Protein AF-A0A815W7G6-F1 (afdb_monomer)

Structure (mmCIF, N/CA/C/O backbone):
data_AF-A0A815W7G6-F1
#
_entry.id   AF-A0A815W7G6-F1
#
loop_
_atom_site.group_PDB
_atom_site.id
_atom_site.type_symbol
_atom_site.label_atom_id
_atom_site.label_alt_id
_atom_site.label_comp_id
_atom_site.label_asym_id
_atom_site.label_entity_id
_atom_site.label_seq_id
_atom_site.pdbx_PDB_ins_code
_atom_site.Cartn_x
_atom_site.Cartn_y
_atom_site.Cartn_z
_atom_site.occupancy
_atom_site.B_iso_or_equiv
_atom_site.auth_seq_id
_atom_site.auth_comp_id
_atom_site.auth_asym_id
_atom_site.auth_atom_id
_atom_site.pdbx_PDB_model_num
ATOM 1 N N . GLY A 1 1 ? 63.417 1.538 -25.449 1.00 38.78 1 GLY A N 1
ATOM 2 C CA . GLY A 1 1 ? 62.508 0.389 -25.569 1.00 38.78 1 GLY A CA 1
ATOM 3 C C . GLY A 1 1 ? 61.280 0.855 -26.304 1.00 38.78 1 GLY A C 1
ATOM 4 O O . GLY A 1 1 ? 60.661 1.798 -25.838 1.00 38.78 1 GLY A O 1
ATOM 5 N N . ASN A 1 2 ? 60.982 0.264 -27.459 1.00 56.47 2 ASN A N 1
ATOM 6 C CA . ASN A 1 2 ? 59.743 0.530 -28.185 1.00 56.47 2 ASN A CA 1
ATOM 7 C C . ASN A 1 2 ? 58.697 -0.464 -27.683 1.00 56.47 2 ASN A C 1
ATOM 9 O O . ASN A 1 2 ? 58.729 -1.629 -28.070 1.00 56.47 2 ASN A O 1
ATOM 13 N N . THR A 1 3 ? 57.812 -0.033 -26.790 1.00 58.25 3 THR A N 1
ATOM 14 C CA . THR A 1 3 ? 56.585 -0.781 -26.510 1.00 58.25 3 THR A CA 1
ATOM 15 C C . THR A 1 3 ? 55.658 -0.626 -27.718 1.00 58.25 3 THR A C 1
ATOM 17 O O . THR A 1 3 ? 55.365 0.509 -28.101 1.00 58.25 3 THR A O 1
ATOM 20 N N . PRO A 1 4 ? 55.216 -1.718 -28.365 1.00 67.62 4 PRO A N 1
ATOM 21 C CA . PRO A 1 4 ? 54.228 -1.617 -29.429 1.00 67.62 4 PRO A CA 1
ATOM 22 C C . PRO A 1 4 ? 52.928 -1.054 -28.843 1.00 67.62 4 PRO A C 1
ATOM 24 O O . PRO A 1 4 ? 52.346 -1.634 -27.930 1.00 67.62 4 PRO A O 1
ATOM 27 N N . SER A 1 5 ? 52.506 0.107 -29.345 1.00 71.75 5 SER A N 1
ATOM 28 C CA . SER A 1 5 ? 51.203 0.697 -29.044 1.00 71.75 5 SER A CA 1
ATOM 29 C C . SER A 1 5 ? 50.190 0.070 -29.999 1.00 71.75 5 SER A C 1
ATOM 31 O O . SER A 1 5 ? 50.353 0.134 -31.217 1.00 71.75 5 SER A O 1
ATOM 33 N N . PHE A 1 6 ? 49.170 -0.583 -29.444 1.00 74.69 6 PHE A N 1
ATOM 34 C CA . PHE A 1 6 ? 48.004 -1.020 -30.201 1.00 74.69 6 PHE A CA 1
ATOM 35 C C . PHE A 1 6 ? 46.900 0.014 -29.988 1.00 74.69 6 PHE A C 1
ATOM 37 O O . PHE A 1 6 ? 46.753 0.562 -28.898 1.00 74.69 6 PHE A O 1
ATOM 44 N N . LYS A 1 7 ? 46.154 0.320 -31.044 1.00 73.06 7 LYS A N 1
ATOM 45 C CA . LYS A 1 7 ? 45.007 1.220 -30.988 1.00 73.06 7 LYS A CA 1
ATOM 46 C C . LYS A 1 7 ? 43.834 0.507 -31.636 1.00 73.06 7 LYS A C 1
ATOM 48 O O . LYS A 1 7 ? 43.964 0.041 -32.766 1.00 73.06 7 LYS A O 1
ATOM 53 N N . CYS A 1 8 ? 42.720 0.409 -30.922 1.00 79.94 8 CYS A N 1
ATOM 54 C CA . CYS A 1 8 ? 41.490 -0.125 -31.488 1.00 79.94 8 CYS A CA 1
ATOM 55 C C . CYS A 1 8 ? 40.862 0.910 -32.437 1.00 79.94 8 CYS A C 1
ATOM 57 O O . CYS A 1 8 ? 40.786 2.096 -32.109 1.00 79.94 8 CYS A O 1
ATOM 59 N N . ASP A 1 9 ? 40.433 0.464 -33.618 1.00 82.69 9 ASP A N 1
ATOM 60 C CA . ASP A 1 9 ? 39.595 1.258 -34.518 1.00 82.69 9 ASP A CA 1
ATOM 61 C C . ASP A 1 9 ? 38.126 1.024 -34.152 1.00 82.69 9 ASP A C 1
ATOM 63 O O . ASP A 1 9 ? 37.624 -0.095 -34.257 1.00 82.69 9 ASP A O 1
ATOM 67 N N . CYS A 1 10 ? 37.458 2.069 -33.662 1.00 76.38 10 CYS A N 1
ATOM 68 C CA . CYS A 1 10 ? 36.086 1.976 -33.167 1.00 76.38 10 CYS A CA 1
ATOM 69 C C . CYS A 1 10 ? 35.027 2.147 -34.272 1.00 76.38 10 CYS A C 1
ATOM 71 O O . CYS A 1 10 ? 33.842 1.935 -34.001 1.00 76.38 10 CYS A O 1
ATOM 73 N N . GLY A 1 11 ? 35.421 2.501 -35.503 1.00 76.44 11 GLY A N 1
ATOM 74 C CA . GLY A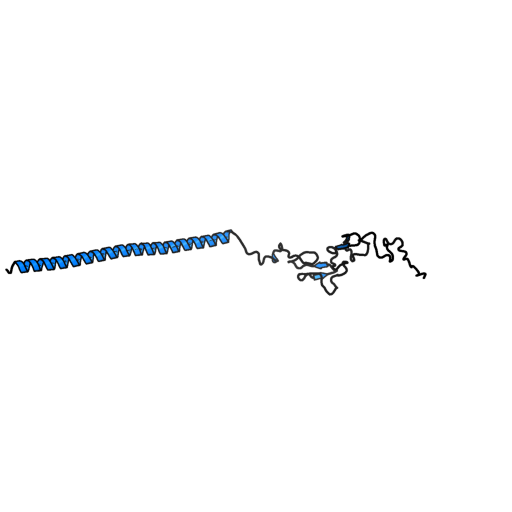 1 11 ? 34.506 2.708 -36.633 1.00 76.44 11 GLY A CA 1
ATOM 75 C C . GLY A 1 11 ? 33.340 3.672 -36.347 1.00 76.44 11 GLY A C 1
ATOM 76 O O . GLY A 1 11 ? 33.387 4.485 -35.424 1.00 76.44 11 GLY A O 1
ATOM 77 N N . ASP A 1 12 ? 32.249 3.542 -37.108 1.00 69.4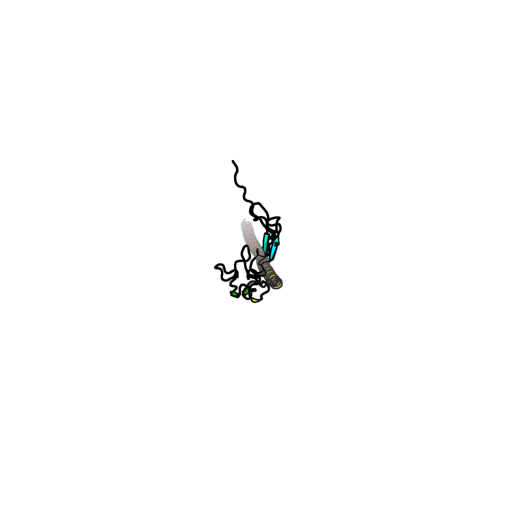4 12 ASP A N 1
ATOM 78 C CA . ASP A 1 12 ? 31.019 4.351 -36.966 1.00 69.44 12 ASP A CA 1
ATOM 79 C C . ASP A 1 12 ? 30.020 3.773 -35.943 1.00 69.44 12 ASP A C 1
ATOM 81 O O . ASP A 1 12 ? 28.828 4.073 -35.955 1.00 69.44 12 ASP A O 1
ATOM 85 N N . SER A 1 13 ? 30.498 2.925 -35.032 1.00 64.56 13 SER A N 1
ATOM 86 C CA . SER A 1 13 ? 29.663 2.176 -34.085 1.00 64.56 13 SER A CA 1
ATOM 87 C C . SER A 1 13 ? 29.059 3.036 -32.958 1.00 64.56 13 SER A C 1
ATOM 89 O O . SER A 1 13 ? 28.231 2.556 -32.186 1.00 64.56 13 SER A O 1
ATOM 91 N N . GLY A 1 14 ? 29.467 4.307 -32.838 1.00 63.12 14 GLY A N 1
ATOM 92 C CA . G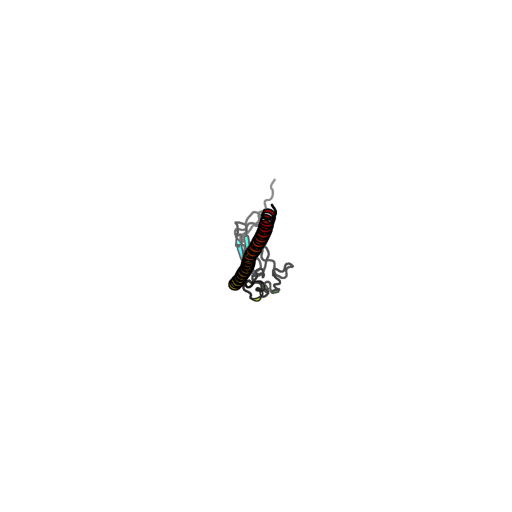LY A 1 14 ? 29.068 5.211 -31.749 1.00 63.12 14 GLY A CA 1
ATOM 93 C C . GLY A 1 14 ? 29.858 5.026 -30.445 1.00 63.12 14 GLY A C 1
ATOM 94 O O . GLY A 1 14 ? 29.595 5.734 -29.463 1.00 63.12 14 GLY A O 1
ATOM 95 N N . TRP A 1 15 ? 30.845 4.123 -30.451 1.00 71.94 15 TRP A N 1
ATOM 96 C CA . TRP A 1 15 ? 31.752 3.844 -29.340 1.00 71.94 15 TRP A CA 1
ATOM 97 C C . TRP A 1 15 ? 33.120 4.525 -29.530 1.00 71.94 15 TRP A C 1
ATOM 99 O O . TRP A 1 15 ? 33.550 4.794 -30.649 1.00 71.94 15 TRP A O 1
ATOM 109 N N . PHE A 1 16 ? 33.811 4.839 -28.436 1.00 70.56 16 PHE A N 1
ATOM 110 C CA . PHE A 1 16 ? 35.105 5.522 -28.403 1.00 70.56 16 PHE A CA 1
ATOM 111 C C . PHE A 1 16 ? 35.965 5.075 -27.199 1.00 70.56 16 PHE A C 1
ATOM 113 O O . PHE A 1 16 ? 35.540 4.266 -26.372 1.00 70.56 16 PHE A O 1
ATOM 120 N N . GLY A 1 17 ? 37.198 5.583 -27.106 1.00 67.38 17 GLY A N 1
ATOM 121 C CA . GLY A 1 17 ? 38.185 5.220 -26.074 1.00 67.38 17 GLY A CA 1
ATOM 122 C C . GLY A 1 17 ? 39.264 4.258 -26.586 1.00 67.38 17 GLY A C 1
ATOM 123 O O . GLY A 1 17 ? 39.147 3.730 -27.687 1.00 67.38 17 GLY A O 1
ATOM 124 N N . GLU A 1 18 ? 40.320 4.030 -25.796 1.00 78.00 18 GLU A N 1
ATOM 125 C CA . GLU A 1 18 ? 41.472 3.179 -26.173 1.00 78.00 18 GLU A CA 1
ATOM 126 C C . GLU A 1 18 ? 41.053 1.747 -26.553 1.00 78.00 18 GLU A C 1
ATOM 128 O O . GLU A 1 18 ? 41.641 1.141 -27.447 1.00 78.00 18 GLU A O 1
ATOM 133 N N . PHE A 1 19 ? 39.970 1.268 -25.934 1.00 81.19 19 PHE A N 1
ATOM 134 C CA . PHE A 1 19 ? 39.386 -0.059 -26.127 1.00 81.19 19 PHE A CA 1
ATOM 135 C C . PHE A 1 19 ? 37.962 -0.031 -26.709 1.00 81.19 19 PHE A C 1
ATOM 137 O O . PHE A 1 19 ? 37.248 -1.023 -26.605 1.00 81.19 19 PHE A O 1
ATOM 144 N N . CYS A 1 20 ? 37.508 1.100 -27.265 1.00 75.88 20 CYS A N 1
ATOM 145 C CA . CYS A 1 20 ? 36.161 1.250 -27.845 1.00 75.88 20 CYS A CA 1
ATOM 146 C C . CYS A 1 20 ? 34.996 0.859 -26.906 1.00 75.88 20 CYS A C 1
ATOM 148 O O . CYS A 1 20 ? 33.952 0.400 -27.356 1.00 75.88 20 CYS A O 1
ATOM 150 N N . HIS A 1 21 ? 35.170 1.029 -25.594 1.00 72.62 21 HIS A N 1
ATOM 151 C CA . HIS A 1 21 ? 34.175 0.700 -24.562 1.00 72.62 21 HIS A CA 1
ATOM 152 C C . HIS A 1 21 ? 33.353 1.902 -24.058 1.00 72.62 21 HIS A C 1
ATOM 154 O O . HIS A 1 21 ? 32.365 1.722 -23.348 1.00 72.62 21 HIS A O 1
ATOM 160 N N . MET A 1 22 ? 33.746 3.132 -24.405 1.00 62.44 22 MET A N 1
ATOM 161 C CA . MET A 1 22 ? 33.007 4.345 -24.051 1.00 62.44 22 MET A CA 1
ATOM 162 C C . MET A 1 22 ? 31.963 4.595 -25.131 1.00 62.44 22 MET A C 1
ATOM 164 O O . MET A 1 22 ? 32.221 4.339 -26.297 1.00 62.44 22 MET A O 1
ATOM 168 N N . THR A 1 23 ? 30.791 5.107 -24.788 1.00 62.75 23 THR A N 1
ATOM 169 C CA . THR A 1 23 ? 29.743 5.413 -25.770 1.00 62.75 23 THR A CA 1
ATOM 170 C C . THR A 1 23 ? 29.337 6.872 -25.628 1.00 62.75 23 THR A C 1
ATOM 172 O O . THR A 1 23 ? 29.226 7.385 -24.518 1.00 62.75 23 THR A O 1
ATOM 175 N N . LYS A 1 24 ? 29.125 7.572 -26.753 1.00 58.41 24 LYS A N 1
ATOM 176 C CA . LYS A 1 24 ? 28.674 8.979 -26.736 1.00 58.41 24 LYS A CA 1
ATOM 177 C C . LYS A 1 24 ? 27.221 9.101 -26.256 1.00 58.41 24 LYS A C 1
ATOM 179 O O . LYS A 1 24 ? 26.785 10.188 -25.876 1.00 58.41 24 LYS A O 1
ATOM 184 N N . TYR A 1 25 ? 26.487 7.986 -26.266 1.00 65.75 25 TYR A N 1
ATOM 185 C CA . TYR A 1 25 ? 25.076 7.899 -25.931 1.00 65.75 25 TYR A CA 1
ATOM 186 C C . TYR A 1 25 ? 24.849 6.787 -24.896 1.00 65.75 25 TYR A C 1
ATOM 188 O O . TYR A 1 25 ? 24.960 5.604 -25.219 1.00 65.75 25 TYR A O 1
ATOM 196 N N . PRO A 1 26 ? 24.473 7.117 -23.651 1.00 71.25 26 PRO A N 1
ATOM 197 C CA . PRO A 1 26 ? 24.252 6.118 -22.601 1.00 71.25 26 PRO A CA 1
ATOM 198 C C . PRO A 1 26 ? 23.157 5.082 -22.938 1.00 71.25 26 PRO A C 1
ATOM 200 O O . PRO A 1 26 ? 23.117 4.029 -22.302 1.00 71.25 26 PRO A O 1
ATOM 203 N N . CYS A 1 27 ? 22.338 5.323 -23.970 1.00 78.00 27 CYS A N 1
ATOM 204 C CA . CYS A 1 27 ? 21.322 4.407 -24.494 1.00 78.00 27 CYS A CA 1
ATOM 205 C C . CYS A 1 27 ? 21.563 3.985 -25.958 1.00 78.00 27 CYS A C 1
ATOM 207 O O . CYS A 1 27 ? 20.927 4.534 -26.857 1.00 78.00 27 CYS A O 1
ATOM 209 N N . PRO A 1 28 ? 22.461 3.020 -26.221 1.00 72.56 28 PRO A N 1
ATOM 210 C CA . PRO A 1 28 ? 22.525 2.317 -27.504 1.00 72.56 28 PRO A CA 1
ATOM 211 C C . PRO A 1 28 ? 21.281 1.436 -27.725 1.00 72.56 28 PRO A C 1
ATOM 213 O O . PRO A 1 28 ? 20.642 1.032 -26.752 1.00 72.56 28 PRO A O 1
ATOM 216 N N . ALA A 1 29 ? 20.973 1.110 -28.987 1.00 65.25 29 ALA A N 1
ATOM 217 C CA . ALA A 1 29 ? 19.747 0.408 -29.394 1.00 65.25 29 ALA A CA 1
ATOM 218 C C . ALA A 1 29 ? 19.512 -0.951 -28.695 1.00 65.25 29 ALA A C 1
ATOM 220 O O . ALA A 1 29 ? 18.366 -1.283 -28.422 1.00 65.25 29 ALA A O 1
ATOM 221 N N . ASP A 1 30 ? 20.572 -1.674 -28.315 1.00 69.81 30 ASP A N 1
ATOM 222 C CA . ASP A 1 30 ? 20.471 -3.070 -27.847 1.00 69.81 30 ASP A CA 1
ATOM 223 C C . ASP A 1 30 ? 20.738 -3.261 -26.341 1.00 69.81 30 ASP A C 1
ATOM 225 O O . ASP A 1 30 ? 20.991 -4.374 -25.881 1.00 69.81 30 ASP A O 1
ATOM 229 N N . ARG A 1 31 ? 20.745 -2.184 -25.540 1.00 82.56 31 ARG A N 1
ATOM 230 C CA . ARG A 1 31 ? 21.077 -2.289 -24.102 1.00 82.56 31 ARG A CA 1
ATOM 231 C C . ARG A 1 31 ? 19.922 -2.688 -23.193 1.00 82.56 31 ARG A C 1
ATOM 233 O O . ARG A 1 31 ? 20.186 -3.225 -22.123 1.00 82.56 31 ARG A O 1
ATOM 240 N N . CYS A 1 32 ? 18.684 -2.429 -23.592 1.00 89.50 32 CYS A N 1
ATOM 241 C CA . CYS A 1 32 ? 17.501 -2.906 -22.883 1.00 89.50 32 CYS A CA 1
ATOM 242 C C . CYS A 1 32 ? 16.817 -3.954 -23.758 1.00 89.50 32 CYS A C 1
ATOM 244 O O . CYS A 1 32 ? 16.417 -3.655 -24.879 1.00 89.50 32 CYS A O 1
ATOM 246 N N . MET A 1 33 ? 16.731 -5.184 -23.262 1.00 88.50 33 MET A N 1
ATOM 247 C CA . MET A 1 33 ? 16.125 -6.313 -23.962 1.00 88.50 33 MET A CA 1
ATOM 248 C C . MET A 1 33 ? 14.597 -6.223 -23.934 1.00 88.50 33 MET A C 1
ATOM 250 O O . MET A 1 33 ? 14.023 -5.446 -23.169 1.00 88.50 33 MET A O 1
ATOM 254 N N . ASN A 1 34 ? 13.942 -7.046 -24.758 1.00 87.44 34 ASN A N 1
ATOM 255 C CA . ASN A 1 34 ? 12.490 -7.246 -24.750 1.00 87.44 34 ASN A CA 1
ATOM 256 C C . ASN A 1 34 ? 11.686 -5.936 -24.812 1.00 87.44 34 ASN A C 1
ATOM 258 O O . ASN A 1 34 ? 10.754 -5.745 -24.040 1.00 87.44 34 ASN A O 1
ATOM 262 N N . ASP A 1 35 ? 12.089 -5.015 -25.691 1.00 87.81 35 ASP A N 1
ATOM 263 C CA . ASP A 1 35 ? 11.470 -3.692 -25.867 1.00 87.81 35 ASP A CA 1
ATOM 264 C C . ASP A 1 35 ? 11.520 -2.780 -24.623 1.00 87.81 35 ASP A C 1
ATOM 266 O O . ASP A 1 35 ? 10.743 -1.829 -24.484 1.00 87.81 35 ASP A O 1
ATOM 270 N N . GLY A 1 36 ? 12.464 -3.034 -23.711 1.00 88.94 36 GLY A N 1
ATOM 271 C CA . GLY A 1 36 ? 12.716 -2.185 -22.553 1.00 88.94 36 GLY A CA 1
ATOM 272 C C . GLY A 1 36 ? 13.097 -0.763 -22.963 1.00 88.94 36 GLY A C 1
ATOM 273 O O . GLY A 1 36 ? 13.936 -0.540 -23.836 1.00 88.94 36 GLY A O 1
ATOM 274 N N . GLN A 1 37 ? 12.518 0.240 -22.303 1.00 89.19 37 GLN A N 1
ATOM 275 C CA . GLN A 1 37 ? 12.824 1.631 -22.624 1.00 89.19 37 GLN A CA 1
ATOM 276 C C . GLN A 1 37 ? 14.114 2.066 -21.924 1.00 89.19 37 GLN A C 1
ATOM 278 O O . GLN A 1 37 ? 14.153 2.210 -20.701 1.00 89.19 37 GLN A O 1
ATOM 283 N N . CYS A 1 38 ? 15.162 2.344 -22.698 1.00 88.88 38 CYS A N 1
ATOM 284 C CA . CYS A 1 38 ? 16.400 2.882 -22.147 1.00 88.88 38 CYS A CA 1
ATOM 285 C C . CYS A 1 38 ? 16.255 4.353 -21.742 1.00 88.88 38 CYS A C 1
ATOM 287 O O . CYS A 1 38 ? 15.785 5.189 -22.518 1.00 88.88 38 CYS A O 1
ATOM 289 N N . LYS A 1 39 ? 16.721 4.689 -20.535 1.00 87.81 39 LYS A N 1
ATOM 290 C CA . LYS A 1 39 ? 16.788 6.057 -20.021 1.00 87.81 39 LYS A CA 1
ATOM 291 C C . LYS A 1 39 ? 18.207 6.409 -19.579 1.00 87.81 39 LYS A C 1
ATOM 293 O O . LYS A 1 39 ? 18.790 5.760 -18.713 1.00 87.81 39 LYS A O 1
ATOM 298 N N . ALA A 1 40 ? 18.741 7.490 -20.138 1.00 83.88 40 ALA A N 1
ATOM 299 C CA . ALA A 1 40 ? 20.009 8.075 -19.721 1.00 83.88 40 ALA A CA 1
ATOM 300 C C . ALA A 1 40 ? 19.886 8.689 -18.315 1.00 83.88 40 ALA A C 1
ATOM 302 O O . ALA A 1 40 ? 19.011 9.526 -18.089 1.00 83.88 40 ALA A O 1
ATOM 303 N N . VAL A 1 41 ? 20.762 8.307 -17.383 1.00 83.81 41 VAL A N 1
ATOM 304 C CA . VAL A 1 41 ? 20.823 8.890 -16.021 1.00 83.81 41 VAL A CA 1
ATOM 305 C C . VAL A 1 41 ? 22.155 9.585 -15.729 1.00 83.81 41 VAL A C 1
ATOM 307 O O . VAL A 1 41 ? 22.314 10.213 -14.687 1.00 83.81 41 VAL A O 1
ATOM 310 N N . GLY A 1 42 ? 23.109 9.518 -16.655 1.00 74.00 42 GLY A N 1
ATOM 311 C CA . GLY A 1 42 ? 24.388 10.212 -16.574 1.00 74.00 42 GLY A CA 1
ATOM 312 C C . GLY A 1 42 ? 25.111 10.208 -17.916 1.00 74.00 42 GLY A C 1
ATOM 313 O O . GLY A 1 42 ? 24.567 9.750 -18.917 1.00 74.00 42 GLY A O 1
ATOM 314 N N . ARG A 1 43 ? 26.349 10.716 -17.929 1.00 68.44 43 ARG A N 1
ATOM 315 C CA . ARG A 1 43 ? 27.164 10.807 -19.152 1.00 68.44 43 ARG A CA 1
ATOM 316 C C . ARG A 1 43 ? 27.513 9.422 -19.716 1.00 68.44 43 ARG A C 1
ATOM 318 O O . ARG A 1 43 ? 27.384 9.224 -20.915 1.00 68.44 43 ARG A O 1
ATOM 325 N N . ASP A 1 44 ? 27.809 8.473 -18.827 1.00 71.12 44 ASP A N 1
ATOM 326 C CA . ASP A 1 44 ? 28.141 7.081 -19.167 1.00 71.12 44 ASP A CA 1
ATOM 327 C C . ASP A 1 44 ? 27.171 6.062 -18.533 1.00 71.12 44 ASP A C 1
ATOM 329 O O . ASP A 1 44 ? 27.391 4.855 -18.611 1.00 71.12 44 ASP A O 1
ATOM 333 N N . ASN A 1 45 ? 26.093 6.532 -17.890 1.00 77.19 45 ASN A N 1
ATOM 334 C CA . ASN A 1 45 ? 25.202 5.692 -17.086 1.00 77.19 45 ASN A CA 1
ATOM 335 C C . ASN A 1 45 ? 23.751 5.715 -17.587 1.00 77.19 45 ASN A C 1
ATOM 337 O O . ASN A 1 45 ? 23.243 6.749 -18.035 1.00 77.19 45 ASN A O 1
ATOM 341 N N . PHE A 1 46 ? 23.067 4.579 -17.467 1.00 84.94 46 PHE A N 1
ATOM 342 C CA . PHE A 1 46 ? 21.707 4.378 -17.966 1.00 84.94 46 PHE A CA 1
ATOM 343 C C . PHE A 1 46 ? 20.907 3.435 -17.066 1.00 84.94 46 PHE A C 1
ATOM 345 O O . PHE A 1 46 ? 21.458 2.762 -16.200 1.00 84.94 46 PHE A O 1
ATOM 352 N N . THR A 1 47 ? 19.599 3.395 -17.284 1.00 89.69 47 THR A N 1
ATOM 353 C CA . THR A 1 47 ? 18.686 2.438 -16.659 1.00 89.69 47 THR A CA 1
ATOM 354 C C . THR A 1 47 ? 17.660 1.963 -17.684 1.00 89.69 47 THR A C 1
ATOM 356 O O . THR A 1 47 ? 17.294 2.724 -18.585 1.00 89.69 47 THR A O 1
ATOM 359 N N . CYS A 1 48 ? 17.206 0.719 -17.557 1.00 91.25 48 CYS A N 1
ATOM 360 C CA . CYS A 1 48 ? 16.135 0.168 -18.375 1.00 91.25 48 CYS A CA 1
ATOM 361 C C . CYS A 1 48 ? 14.810 0.229 -17.623 1.00 91.25 48 CYS A C 1
ATOM 363 O O . CYS A 1 48 ? 14.697 -0.227 -16.488 1.00 91.25 48 CYS A O 1
ATOM 365 N N . ASN A 1 49 ? 13.795 0.795 -18.268 1.00 89.75 49 ASN A N 1
ATOM 366 C CA . ASN A 1 49 ? 12.426 0.737 -17.794 1.00 89.75 49 ASN A CA 1
ATOM 367 C C . ASN A 1 49 ? 11.712 -0.451 -18.451 1.00 89.75 49 ASN A C 1
ATOM 369 O O . ASN A 1 49 ? 11.369 -0.396 -19.634 1.00 89.75 49 ASN A O 1
ATOM 373 N N . CYS A 1 50 ? 11.484 -1.495 -17.658 1.00 87.81 50 CYS A N 1
ATOM 374 C CA . CYS A 1 50 ? 10.867 -2.751 -18.087 1.00 87.81 50 CYS A CA 1
ATOM 375 C C . CYS A 1 50 ? 9.366 -2.837 -17.765 1.00 87.81 50 CYS A C 1
ATOM 377 O O . CYS A 1 50 ? 8.724 -3.834 -18.066 1.00 87.81 50 CYS A O 1
ATOM 379 N N . ILE A 1 51 ? 8.782 -1.789 -17.169 1.00 81.19 51 ILE A N 1
ATOM 380 C CA . ILE A 1 51 ? 7.411 -1.808 -16.625 1.00 81.19 51 ILE A CA 1
ATOM 381 C C . ILE A 1 51 ? 6.384 -2.274 -17.671 1.00 81.19 51 ILE A C 1
ATOM 383 O O . ILE A 1 51 ? 5.485 -3.042 -17.365 1.00 81.19 51 ILE A O 1
ATOM 387 N N . LYS A 1 52 ? 6.549 -1.869 -18.935 1.00 81.12 52 LYS A N 1
ATOM 388 C CA . LYS A 1 52 ? 5.602 -2.196 -20.016 1.00 81.12 52 LYS A CA 1
ATOM 389 C C . LYS A 1 52 ? 5.900 -3.490 -20.766 1.00 81.12 52 LYS A C 1
ATOM 391 O O . LYS A 1 52 ? 5.146 -3.836 -21.669 1.00 81.12 52 LYS A O 1
ATOM 396 N N . THR A 1 53 ? 7.013 -4.148 -20.463 1.00 81.62 53 THR A N 1
ATOM 397 C CA . THR A 1 53 ? 7.462 -5.316 -21.225 1.00 81.62 53 THR A CA 1
ATOM 398 C C . THR A 1 53 ? 7.023 -6.619 -20.570 1.00 81.62 53 THR A C 1
ATOM 400 O O . THR A 1 53 ? 6.989 -7.644 -21.241 1.00 81.62 53 THR A O 1
ATOM 403 N N . GLY A 1 54 ? 6.678 -6.583 -19.276 1.00 78.50 54 GLY A N 1
ATOM 404 C CA . GLY A 1 54 ? 6.421 -7.783 -18.478 1.00 78.50 54 GLY A CA 1
ATOM 405 C C . GLY A 1 54 ? 7.697 -8.550 -18.099 1.00 78.50 54 GLY A C 1
ATOM 406 O O . GLY A 1 54 ? 7.634 -9.637 -17.530 1.00 78.50 54 GLY A O 1
ATOM 407 N N . TYR A 1 55 ? 8.870 -7.965 -18.368 1.00 83.56 55 TYR A N 1
ATOM 408 C CA . TYR A 1 55 ? 10.171 -8.483 -17.949 1.00 83.56 55 TYR A CA 1
ATOM 409 C C . TYR A 1 55 ? 10.733 -7.665 -16.781 1.00 83.56 55 TYR A C 1
ATOM 411 O O . TYR A 1 55 ? 10.403 -6.497 -16.587 1.00 83.56 55 TYR A O 1
ATOM 419 N N . GLN A 1 56 ? 11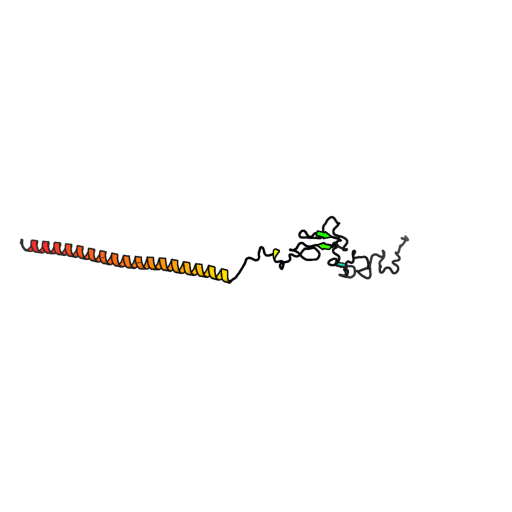.639 -8.268 -16.021 1.00 82.50 56 GLN A N 1
ATOM 420 C CA . GLN A 1 56 ? 12.398 -7.645 -14.940 1.00 82.50 56 GLN A CA 1
ATOM 421 C C . GLN A 1 56 ? 13.910 -7.818 -15.166 1.00 82.50 56 GLN A C 1
ATOM 423 O O . GLN A 1 56 ? 14.348 -8.357 -16.184 1.00 82.50 56 GLN A O 1
ATOM 428 N N . GLY A 1 57 ? 14.724 -7.349 -14.223 1.00 83.56 57 GLY A N 1
ATOM 429 C CA . GLY A 1 57 ? 16.183 -7.372 -14.337 1.00 83.56 57 GLY A CA 1
ATOM 430 C C . GLY A 1 57 ? 16.768 -6.051 -14.834 1.00 83.56 57 GLY A C 1
ATOM 431 O O . GLY A 1 57 ? 16.051 -5.122 -15.206 1.00 83.56 57 GLY A O 1
ATOM 432 N N . VAL A 1 58 ? 18.095 -5.947 -14.786 1.00 88.19 58 VAL A N 1
ATOM 433 C CA . VAL A 1 58 ? 18.817 -4.691 -15.066 1.00 88.19 58 VAL A CA 1
ATOM 434 C C . VAL A 1 58 ? 18.664 -4.275 -16.530 1.00 88.19 58 VAL A C 1
ATOM 436 O O . VAL A 1 58 ? 18.635 -3.082 -16.834 1.00 88.19 58 VAL A O 1
ATOM 439 N N . PHE A 1 59 ? 18.525 -5.255 -17.419 1.00 88.81 59 PHE A N 1
ATOM 440 C CA . PHE A 1 59 ? 18.384 -5.078 -18.857 1.00 88.81 59 PHE A CA 1
ATOM 441 C C . PHE A 1 59 ? 17.044 -5.610 -19.373 1.00 88.81 59 PHE A C 1
ATOM 443 O O . PHE A 1 59 ? 16.915 -5.818 -20.573 1.00 88.81 59 PHE A O 1
ATOM 450 N N . CYS A 1 60 ? 16.045 -5.815 -18.507 1.00 89.25 60 CYS A N 1
ATOM 451 C CA . CYS A 1 60 ? 14.767 -6.446 -18.860 1.00 89.25 60 CYS A CA 1
ATOM 452 C C . CYS A 1 60 ? 14.929 -7.872 -19.421 1.00 89.25 60 CYS A C 1
ATOM 454 O O . CYS A 1 60 ? 14.164 -8.306 -20.279 1.00 89.25 60 CYS A O 1
ATOM 456 N N . GLU A 1 61 ? 15.955 -8.595 -18.973 1.00 85.69 61 GLU A N 1
ATOM 457 C CA . GLU A 1 61 ? 16.317 -9.927 -19.459 1.00 85.69 61 GLU A CA 1
ATOM 458 C C . GLU A 1 61 ? 15.517 -11.060 -18.798 1.00 85.69 61 GLU A C 1
ATOM 460 O O . GLU A 1 61 ? 15.557 -12.206 -19.248 1.00 85.69 61 GLU A O 1
ATOM 465 N N . GLN A 1 62 ? 14.804 -10.759 -17.711 1.00 83.69 62 GLN A N 1
ATOM 466 C CA . GLN A 1 62 ? 14.166 -11.767 -16.878 1.00 83.69 62 GLN A CA 1
ATOM 467 C C . GLN A 1 62 ? 12.667 -11.827 -17.137 1.00 83.69 62 GLN A C 1
ATOM 469 O O . GLN A 1 62 ? 11.924 -10.956 -16.700 1.00 83.69 62 GLN A O 1
ATOM 474 N N . GLY A 1 63 ? 12.235 -12.858 -17.857 1.00 75.31 63 GLY A N 1
ATOM 475 C CA . GLY A 1 63 ? 10.821 -13.169 -18.057 1.00 75.31 63 GLY A CA 1
ATOM 476 C C . GLY A 1 63 ? 10.302 -14.152 -17.012 1.00 75.31 63 GLY A C 1
ATOM 477 O O . GLY A 1 63 ? 11.001 -14.517 -16.066 1.00 75.31 63 GLY A O 1
ATOM 478 N N . CYS A 1 64 ? 9.092 -14.649 -17.223 1.00 73.69 64 CYS A N 1
ATOM 479 C CA . CYS A 1 64 ? 8.415 -15.515 -16.261 1.00 73.69 64 CYS A CA 1
ATOM 480 C C . CYS A 1 64 ? 8.910 -16.953 -16.191 1.00 73.69 64 CYS A C 1
ATOM 482 O O . CYS A 1 64 ? 8.686 -17.635 -15.198 1.00 73.69 64 CYS A O 1
ATOM 484 N N . HIS A 1 65 ? 9.562 -17.434 -17.248 1.00 66.12 65 HIS A N 1
ATOM 485 C CA . HIS A 1 65 ? 10.139 -18.778 -17.256 1.00 66.12 65 HIS A CA 1
ATOM 486 C C . HIS A 1 65 ? 11.451 -18.859 -16.463 1.00 66.12 65 HIS A C 1
ATOM 488 O O . HIS A 1 65 ? 11.945 -19.949 -16.174 1.00 66.12 65 HIS A O 1
ATOM 494 N N . ASN A 1 66 ? 12.030 -17.713 -16.103 1.00 67.06 66 ASN A N 1
ATOM 495 C CA . ASN A 1 66 ? 13.205 -17.696 -15.253 1.00 67.06 66 ASN A CA 1
ATOM 496 C C . ASN A 1 66 ? 12.774 -18.066 -13.830 1.00 67.06 66 ASN A C 1
ATOM 498 O O . ASN A 1 66 ? 11.683 -17.722 -13.397 1.00 67.06 66 ASN A O 1
ATOM 502 N N . THR A 1 67 ? 13.638 -18.755 -13.085 1.00 61.22 67 THR A N 1
ATOM 503 C CA . THR A 1 67 ? 13.392 -19.326 -11.741 1.00 61.22 67 THR A CA 1
ATOM 504 C C . THR A 1 67 ? 12.868 -18.356 -10.666 1.00 61.22 67 THR A C 1
ATOM 506 O O . THR A 1 67 ? 12.573 -18.794 -9.558 1.00 61.22 67 THR A O 1
ATOM 509 N N . ASN A 1 68 ? 12.722 -17.069 -10.986 1.00 67.44 68 ASN A N 1
ATOM 510 C CA . ASN A 1 68 ? 12.103 -16.037 -10.168 1.00 67.44 68 ASN A CA 1
ATOM 511 C C . ASN A 1 68 ? 10.858 -15.518 -10.904 1.00 67.44 68 ASN A C 1
ATOM 513 O O . ASN A 1 68 ? 10.954 -14.529 -11.631 1.00 67.44 68 ASN A O 1
ATOM 517 N N . ASP A 1 69 ? 9.721 -16.200 -10.748 1.00 73.94 69 ASP A N 1
ATOM 518 C CA . ASP A 1 69 ? 8.431 -15.742 -11.280 1.00 73.94 69 ASP A CA 1
ATOM 519 C C . ASP A 1 69 ? 8.206 -14.265 -10.877 1.00 73.94 69 ASP A C 1
ATOM 521 O O . ASP A 1 69 ? 8.198 -13.959 -9.678 1.00 73.94 69 ASP A O 1
ATOM 525 N N . PRO A 1 70 ? 8.116 -13.324 -11.838 1.00 79.81 70 PRO A N 1
ATOM 526 C CA . PRO A 1 70 ? 7.962 -11.902 -11.552 1.00 79.81 70 PRO A CA 1
ATOM 527 C C . PRO A 1 70 ? 6.576 -11.572 -10.986 1.00 79.81 70 PRO A C 1
ATOM 529 O O . PRO A 1 70 ? 6.403 -10.509 -10.388 1.00 79.81 70 PRO A O 1
ATOM 532 N N . CYS A 1 71 ? 5.587 -12.451 -11.165 1.00 86.69 71 CYS A N 1
ATOM 533 C CA . CYS A 1 71 ? 4.213 -12.190 -10.771 1.00 86.69 71 CYS A CA 1
ATOM 534 C C . CYS A 1 71 ? 4.015 -12.416 -9.269 1.00 86.69 71 CYS A C 1
ATOM 536 O O . CYS A 1 71 ? 4.132 -13.522 -8.743 1.00 86.69 71 CYS A O 1
ATOM 538 N N . GLN A 1 72 ? 3.672 -11.348 -8.555 1.00 87.62 72 GLN A N 1
ATOM 539 C CA . GLN A 1 72 ? 3.429 -11.388 -7.119 1.00 87.62 72 GLN A CA 1
ATOM 540 C C . GLN A 1 72 ? 1.987 -11.801 -6.801 1.00 87.62 72 GLN A C 1
ATOM 542 O O . GLN A 1 72 ? 1.128 -11.916 -7.675 1.00 87.62 72 GLN A O 1
ATOM 547 N N . ASN A 1 73 ? 1.705 -12.023 -5.513 1.00 89.62 73 ASN A N 1
ATOM 548 C CA . ASN A 1 73 ? 0.355 -12.261 -4.993 1.00 89.62 73 ASN A CA 1
ATOM 549 C C . ASN A 1 73 ? -0.419 -13.379 -5.720 1.00 89.62 73 ASN A C 1
ATOM 551 O O . ASN A 1 73 ? -1.620 -13.259 -5.950 1.00 89.62 73 ASN A O 1
ATOM 555 N N . ALA A 1 74 ? 0.256 -14.476 -6.074 1.00 87.12 74 ALA A N 1
ATOM 556 C CA . ALA A 1 74 ? -0.332 -15.597 -6.814 1.00 87.12 74 ALA A CA 1
ATOM 557 C C . ALA A 1 74 ? -0.919 -15.209 -8.190 1.00 87.12 74 ALA A C 1
ATOM 559 O O . ALA A 1 74 ? -1.875 -15.830 -8.659 1.00 87.12 74 ALA A O 1
ATOM 560 N N . GLY A 1 75 ? -0.362 -14.178 -8.835 1.00 88.06 75 GLY A N 1
ATOM 561 C CA . GLY A 1 75 ? -0.573 -13.940 -10.259 1.00 88.06 75 GLY A CA 1
ATOM 562 C C . GLY A 1 75 ? -0.049 -15.118 -11.083 1.00 88.06 75 GLY A C 1
ATOM 563 O O . GLY A 1 75 ? 0.936 -15.751 -10.716 1.00 88.06 75 GLY A O 1
ATOM 564 N N . SER A 1 76 ? -0.731 -15.440 -12.178 1.00 88.25 76 SER A N 1
ATOM 565 C CA . SER A 1 76 ? -0.267 -16.460 -13.124 1.00 88.25 76 SER A CA 1
ATOM 566 C C . SER A 1 76 ? 0.504 -15.785 -14.239 1.00 88.25 76 SER A C 1
ATOM 568 O O . SER A 1 76 ? -0.024 -14.852 -14.843 1.00 88.25 76 SER A O 1
ATOM 570 N N . CYS A 1 77 ? 1.705 -16.259 -14.558 1.00 85.62 77 CYS A N 1
ATOM 571 C CA . CYS A 1 77 ? 2.385 -15.741 -15.731 1.00 85.62 77 CYS A CA 1
ATOM 572 C C . CYS A 1 77 ? 2.065 -16.524 -17.005 1.00 85.62 77 CYS A C 1
ATOM 574 O O . CYS A 1 77 ? 2.244 -17.742 -17.060 1.00 85.62 77 CYS A O 1
ATOM 576 N N . ILE A 1 78 ? 1.649 -15.802 -18.047 1.00 84.06 78 ILE A N 1
ATOM 577 C CA . ILE A 1 78 ? 1.427 -16.329 -19.396 1.00 84.06 78 ILE A CA 1
ATOM 578 C C . ILE A 1 78 ? 2.096 -15.382 -20.394 1.00 84.06 78 ILE A C 1
ATOM 580 O O . ILE A 1 78 ? 1.897 -14.176 -20.316 1.00 84.06 78 ILE A O 1
ATOM 584 N N . ASP A 1 79 ? 2.913 -15.917 -21.307 1.00 79.81 79 ASP A N 1
ATOM 585 C CA . ASP A 1 79 ? 3.604 -15.150 -22.360 1.00 79.81 79 ASP A CA 1
ATOM 586 C C . ASP A 1 79 ? 4.374 -13.911 -21.851 1.00 79.81 79 ASP A C 1
ATOM 588 O O . ASP A 1 79 ? 4.403 -12.862 -22.490 1.00 79.81 79 ASP A O 1
ATOM 592 N N . ASN A 1 80 ? 5.021 -14.040 -20.685 1.00 78.00 80 ASN A N 1
ATOM 593 C CA . ASN A 1 80 ? 5.723 -12.958 -19.978 1.00 78.00 80 ASN A CA 1
ATOM 594 C C . ASN A 1 80 ? 4.825 -11.787 -19.545 1.00 78.00 80 ASN A C 1
ATOM 596 O O . ASN A 1 80 ? 5.314 -10.687 -19.329 1.00 78.00 80 ASN A O 1
ATOM 600 N N . GLN A 1 81 ? 3.522 -12.014 -19.386 1.00 83.06 81 GLN A N 1
ATOM 601 C CA . GLN A 1 81 ? 2.591 -11.070 -18.776 1.00 83.06 81 GLN A CA 1
ATOM 602 C C . GLN A 1 81 ? 1.958 -11.673 -17.524 1.00 83.06 81 GLN A C 1
ATOM 604 O O . GLN A 1 81 ? 1.533 -12.833 -17.511 1.00 83.06 81 GLN A O 1
ATOM 609 N N . CYS A 1 82 ? 1.861 -10.864 -16.471 1.00 87.25 82 CYS A N 1
ATOM 610 C CA . CYS A 1 82 ? 1.213 -11.274 -15.237 1.00 87.25 82 CYS A CA 1
ATOM 611 C C . CYS A 1 82 ? -0.305 -11.127 -15.335 1.00 87.25 82 CYS A C 1
ATOM 613 O O . CYS A 1 82 ? -0.847 -10.030 -15.460 1.00 87.25 82 CYS A O 1
ATOM 615 N N . LEU A 1 83 ? -1.005 -12.252 -15.219 1.00 90.00 83 LEU A N 1
ATOM 616 C CA . LEU A 1 83 ? -2.445 -12.294 -15.021 1.00 90.00 83 LEU A CA 1
ATOM 617 C C . LEU A 1 83 ? -2.737 -12.265 -13.527 1.00 90.00 83 LEU A C 1
ATOM 619 O O . LEU A 1 83 ? -2.547 -13.251 -12.809 1.00 90.00 83 LEU A O 1
ATOM 623 N N . CYS A 1 84 ? -3.196 -11.111 -13.058 1.00 91.31 84 CYS A N 1
ATOM 624 C CA . CYS A 1 84 ? -3.490 -10.909 -11.650 1.00 91.31 84 CYS A CA 1
ATOM 625 C C . CYS A 1 84 ? -4.757 -11.636 -11.217 1.00 91.31 84 CYS A C 1
ATOM 627 O O . CYS A 1 84 ? -5.720 -11.790 -11.974 1.00 91.31 84 CYS A O 1
ATOM 629 N N . ASN A 1 85 ? -4.756 -12.065 -9.956 1.00 90.00 85 ASN A N 1
ATOM 630 C CA . ASN A 1 85 ? -5.970 -12.533 -9.311 1.00 90.00 85 ASN A CA 1
ATOM 631 C C . ASN A 1 85 ? -6.965 -11.363 -9.181 1.00 90.00 85 ASN A C 1
ATOM 633 O O . ASN A 1 85 ? -6.595 -10.197 -9.306 1.00 90.00 85 ASN A O 1
ATOM 637 N N . SER A 1 86 ? -8.237 -11.651 -8.888 1.00 89.75 86 SER A N 1
ATOM 638 C CA . SER A 1 86 ? -9.257 -10.596 -8.835 1.00 89.75 86 SER A CA 1
ATOM 639 C C . SER A 1 86 ? -8.923 -9.466 -7.852 1.00 89.75 86 SER A C 1
ATOM 641 O O . SER A 1 86 ? -9.385 -8.348 -8.039 1.00 89.75 86 SER A O 1
ATOM 643 N N . LEU A 1 87 ? -8.168 -9.747 -6.788 1.00 89.00 87 LEU A N 1
ATOM 644 C CA . LEU A 1 87 ? -7.872 -8.834 -5.682 1.00 89.00 87 LEU A CA 1
ATOM 645 C C . LEU A 1 87 ? -6.641 -7.948 -5.918 1.00 89.00 87 LEU A C 1
ATOM 647 O O . LEU A 1 87 ? -6.365 -7.103 -5.069 1.00 89.00 87 LEU A O 1
ATOM 651 N N . THR A 1 88 ? -5.884 -8.132 -7.000 1.00 92.56 88 THR A N 1
ATOM 652 C CA . THR A 1 88 ? -4.627 -7.407 -7.237 1.00 92.56 88 THR A CA 1
ATOM 653 C C . THR A 1 88 ? -4.540 -6.818 -8.643 1.00 92.56 88 THR A C 1
ATOM 655 O O . THR A 1 88 ? -5.273 -7.194 -9.554 1.00 92.56 88 THR A O 1
ATOM 658 N N . LYS A 1 89 ? -3.661 -5.829 -8.807 1.00 90.94 89 LYS A N 1
ATOM 659 C CA . LYS A 1 89 ? -3.389 -5.102 -10.053 1.00 90.94 89 LYS A CA 1
ATOM 660 C C . LYS A 1 89 ? -1.923 -4.661 -10.108 1.00 90.94 89 LYS A C 1
ATOM 662 O O . LYS A 1 89 ? -1.187 -4.826 -9.137 1.00 90.94 89 LYS A O 1
ATOM 667 N N . GLY A 1 90 ? -1.539 -4.037 -11.216 1.00 87.56 90 GLY A N 1
ATOM 668 C CA . GLY A 1 90 ? -0.150 -3.681 -11.515 1.00 87.56 90 GLY A CA 1
ATOM 669 C C . GLY A 1 90 ? 0.439 -4.639 -12.542 1.00 87.56 90 GLY A C 1
ATOM 670 O O . GLY A 1 90 ? -0.149 -5.686 -12.814 1.00 87.56 90 GLY A O 1
ATOM 671 N N . ASP A 1 91 ? 1.576 -4.269 -13.122 1.00 85.50 91 ASP A N 1
ATOM 672 C CA . ASP A 1 91 ? 2.213 -5.051 -14.189 1.00 85.50 91 ASP A CA 1
ATOM 673 C C . ASP A 1 91 ? 2.794 -6.372 -13.659 1.00 85.50 91 ASP A C 1
ATOM 675 O O . ASP A 1 91 ? 2.934 -7.337 -14.408 1.00 85.50 91 ASP A O 1
ATOM 679 N N . PHE A 1 92 ? 3.048 -6.441 -12.348 1.00 86.94 92 PHE A N 1
ATOM 680 C CA . PHE A 1 92 ? 3.538 -7.618 -11.636 1.00 86.94 92 PHE A CA 1
ATOM 681 C C . PHE A 1 92 ? 2.589 -8.066 -10.516 1.00 86.94 92 PHE A C 1
ATOM 683 O O . PHE A 1 92 ? 2.979 -8.830 -9.633 1.00 86.94 92 PHE A O 1
ATOM 690 N N . CYS A 1 93 ? 1.333 -7.609 -10.536 1.00 90.31 93 CYS A N 1
ATOM 691 C CA . CYS A 1 93 ? 0.322 -7.909 -9.516 1.00 90.31 93 CYS A CA 1
ATOM 692 C C . CYS A 1 93 ? 0.729 -7.516 -8.087 1.00 90.31 93 CYS A C 1
ATOM 694 O O . CYS A 1 93 ? 0.286 -8.127 -7.114 1.00 90.31 93 CYS A O 1
ATOM 696 N N . GLU A 1 94 ? 1.571 -6.496 -7.955 1.00 89.50 94 GLU A N 1
ATOM 697 C CA . GLU A 1 94 ? 2.163 -6.012 -6.711 1.00 89.50 94 GLU A CA 1
ATOM 698 C C . GLU A 1 94 ? 1.223 -5.108 -5.895 1.00 89.50 94 GLU A C 1
ATOM 700 O O . GLU A 1 94 ? 1.439 -4.891 -4.703 1.00 89.50 94 GLU A O 1
ATOM 705 N N . ILE A 1 95 ? 0.159 -4.592 -6.517 1.00 90.69 95 ILE A N 1
ATOM 706 C CA . ILE A 1 95 ? -0.776 -3.649 -5.900 1.00 90.69 95 ILE A CA 1
ATOM 707 C C . ILE A 1 95 ? -2.055 -4.387 -5.499 1.00 90.69 95 ILE A C 1
ATOM 709 O O . ILE A 1 95 ? -2.712 -5.002 -6.336 1.00 90.69 95 ILE A O 1
ATOM 713 N N . ILE A 1 96 ? -2.471 -4.272 -4.238 1.00 89.12 96 ILE A N 1
ATOM 714 C CA . ILE A 1 96 ? -3.791 -4.744 -3.792 1.00 89.12 96 ILE A CA 1
ATOM 715 C C . ILE A 1 96 ? -4.862 -3.805 -4.360 1.00 89.12 96 ILE A C 1
ATOM 717 O O . ILE A 1 96 ? -4.762 -2.580 -4.259 1.00 89.12 96 ILE A O 1
ATOM 721 N N . ASP A 1 97 ? -5.891 -4.354 -5.002 1.00 89.88 97 ASP A N 1
ATOM 722 C CA . ASP A 1 97 ? -6.979 -3.551 -5.538 1.00 89.88 97 ASP A CA 1
ATOM 723 C C . ASP A 1 97 ? -8.018 -3.246 -4.462 1.00 89.88 97 ASP A C 1
ATOM 725 O O . ASP A 1 97 ? -9.040 -3.922 -4.370 1.00 89.88 97 ASP A O 1
ATOM 729 N N . ASP A 1 98 ? -7.780 -2.177 -3.694 1.00 82.69 98 ASP A N 1
ATOM 730 C CA . ASP A 1 98 ? -8.659 -1.67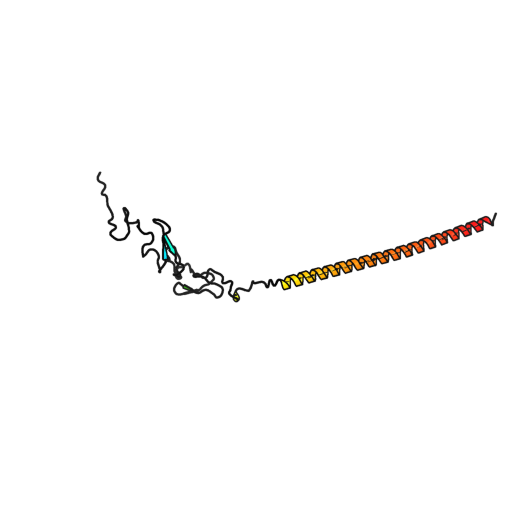2 -2.623 1.00 82.69 98 ASP A CA 1
ATOM 731 C C . ASP A 1 98 ? -10.089 -1.317 -3.085 1.00 82.69 98 ASP A C 1
ATOM 733 O O . ASP A 1 98 ? -10.998 -1.171 -2.268 1.00 82.69 98 ASP A O 1
ATOM 737 N N . ARG A 1 99 ? -10.329 -1.226 -4.398 1.00 82.12 99 ARG A N 1
ATOM 738 C CA . ARG A 1 99 ? -11.667 -1.005 -4.967 1.00 82.12 99 ARG A CA 1
ATOM 739 C C . ARG A 1 99 ? -12.427 -2.294 -5.265 1.00 82.12 99 ARG A C 1
ATOM 741 O O . ARG A 1 99 ? -13.623 -2.220 -5.550 1.00 82.12 99 ARG A O 1
ATOM 748 N N . ASN A 1 100 ? -11.775 -3.453 -5.201 1.00 82.56 100 ASN A N 1
ATOM 749 C CA . ASN A 1 100 ? -12.446 -4.721 -5.427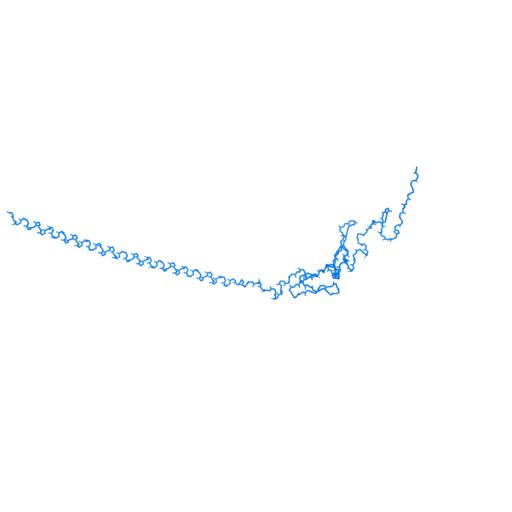 1.00 82.56 100 ASN A CA 1
ATOM 750 C C . ASN A 1 100 ? -13.410 -5.033 -4.261 1.00 82.56 100 ASN A C 1
ATOM 752 O O . ASN A 1 100 ? -12.961 -5.190 -3.125 1.00 82.56 100 ASN A O 1
ATOM 756 N N . PRO A 1 101 ? -14.722 -5.220 -4.508 1.00 73.81 101 PRO A N 1
ATOM 757 C CA . PRO A 1 101 ? -15.678 -5.602 -3.466 1.00 73.81 101 PRO A CA 1
ATOM 758 C C . PRO A 1 101 ? -15.321 -6.903 -2.725 1.00 73.81 101 PRO A C 1
ATOM 760 O O . PRO A 1 101 ? -15.747 -7.083 -1.589 1.00 73.81 101 PRO A O 1
ATOM 763 N N . ALA A 1 102 ? -14.519 -7.789 -3.318 1.00 75.81 102 ALA A N 1
ATOM 764 C CA . ALA A 1 102 ? -14.024 -8.998 -2.668 1.00 75.81 102 ALA A CA 1
ATOM 765 C C . ALA A 1 102 ? -12.872 -8.747 -1.668 1.00 75.81 102 ALA A C 1
ATOM 767 O O . ALA A 1 102 ? -12.646 -9.598 -0.810 1.00 75.81 102 ALA A O 1
ATOM 768 N N . ASN A 1 103 ? -12.181 -7.594 -1.708 1.00 70.19 103 ASN A N 1
ATOM 769 C CA . ASN A 1 103 ? -11.196 -7.234 -0.672 1.00 70.19 103 ASN A CA 1
ATOM 770 C C . ASN A 1 103 ? -11.861 -6.739 0.626 1.00 70.19 103 ASN A C 1
ATOM 772 O O . ASN A 1 103 ? -11.224 -6.717 1.680 1.00 70.19 103 ASN A O 1
ATOM 776 N N . ASN A 1 104 ? -13.140 -6.344 0.559 1.00 63.47 104 ASN A N 1
ATOM 777 C CA . ASN A 1 104 ? -13.856 -5.653 1.634 1.00 63.47 104 ASN A CA 1
ATOM 778 C C . ASN A 1 104 ? -14.293 -6.590 2.774 1.00 63.47 104 ASN A C 1
ATOM 780 O O . ASN A 1 104 ? -15.342 -6.408 3.384 1.00 63.47 104 ASN A O 1
ATOM 784 N N . GLN A 1 105 ? -13.471 -7.576 3.123 1.00 63.28 105 GLN A N 1
ATOM 785 C CA . GLN A 1 105 ? -13.626 -8.326 4.371 1.00 63.28 105 GLN A CA 1
ATOM 786 C C . GLN A 1 105 ? -13.082 -7.544 5.587 1.00 63.28 105 GLN A C 1
ATOM 788 O O . GLN A 1 105 ? -13.247 -7.991 6.719 1.00 63.28 105 GLN A O 1
ATOM 793 N N . ILE A 1 106 ? -12.477 -6.358 5.396 1.00 61.09 106 ILE A N 1
ATOM 794 C CA . ILE A 1 106 ? -12.049 -5.465 6.493 1.00 61.09 106 ILE A CA 1
ATOM 795 C C . ILE A 1 106 ? -12.320 -3.978 6.178 1.00 61.09 106 ILE A C 1
ATOM 797 O O . ILE A 1 106 ? -11.563 -3.098 6.571 1.00 61.09 106 ILE A O 1
ATOM 801 N N . GLN A 1 107 ? -13.436 -3.639 5.528 1.00 58.50 107 GLN A N 1
ATOM 802 C CA . GLN A 1 107 ? -14.060 -2.335 5.791 1.00 58.50 107 GLN A CA 1
ATOM 803 C C . GLN A 1 107 ? -15.118 -2.556 6.858 1.00 58.50 107 GLN A C 1
ATOM 805 O O . GLN A 1 107 ? -16.299 -2.737 6.591 1.00 58.50 107 GLN A O 1
ATOM 810 N N . LYS A 1 108 ? -14.634 -2.608 8.102 1.00 55.91 108 LYS A N 1
ATOM 811 C CA . LYS A 1 108 ? -15.450 -2.547 9.313 1.00 55.91 108 LYS A CA 1
ATOM 812 C C . LYS A 1 108 ? -16.445 -1.406 9.112 1.00 55.91 108 LYS A C 1
ATOM 814 O O . LYS A 1 108 ? -16.000 -0.277 8.914 1.00 55.91 108 LYS A O 1
ATOM 819 N N . ASP A 1 109 ? -17.742 -1.706 9.129 1.00 59.91 109 ASP A N 1
ATOM 820 C CA . ASP A 1 109 ? -18.841 -0.747 9.011 1.00 59.91 109 ASP A CA 1
ATOM 821 C C . ASP A 1 109 ? -18.744 0.328 10.109 1.00 59.91 109 ASP A C 1
ATOM 823 O O . ASP A 1 109 ? -19.484 0.320 11.097 1.00 59.91 109 ASP A O 1
ATOM 827 N N . ASN A 1 110 ? -17.824 1.276 9.962 1.00 62.69 110 ASN A N 1
ATOM 828 C CA . ASN A 1 110 ? -17.650 2.421 10.835 1.00 62.69 110 ASN A CA 1
ATOM 829 C C . ASN A 1 110 ? -18.725 3.436 10.459 1.00 62.69 110 ASN A C 1
ATOM 831 O O . ASN A 1 110 ? -18.439 4.551 10.034 1.00 62.69 110 ASN A O 1
ATOM 835 N N . ASN A 1 111 ? -19.987 3.018 10.567 1.00 72.81 111 ASN A N 1
ATOM 836 C CA . ASN A 1 111 ? -21.111 3.910 10.417 1.00 72.81 111 ASN A CA 1
ATOM 837 C C . ASN A 1 111 ? -21.147 4.770 11.687 1.00 72.81 111 ASN A C 1
ATOM 839 O O . ASN A 1 111 ? -21.472 4.241 12.760 1.00 72.81 111 ASN A O 1
ATOM 843 N N . PRO A 1 112 ? -20.815 6.070 11.600 1.00 75.44 112 PRO A N 1
ATOM 844 C CA . PRO A 1 112 ? -20.756 6.941 12.767 1.00 75.44 112 PRO A CA 1
ATOM 845 C C . PRO A 1 112 ? -22.082 6.917 13.534 1.00 75.44 112 PRO A C 1
ATOM 847 O O . PRO A 1 112 ? -22.084 6.972 14.760 1.00 75.44 112 PRO A O 1
ATOM 850 N N . LEU A 1 113 ? -23.206 6.708 12.840 1.00 80.00 113 LEU A N 1
ATOM 851 C CA . LEU A 1 113 ? -24.531 6.609 13.444 1.00 80.00 113 LEU A CA 1
ATOM 852 C C . LEU A 1 113 ? -24.648 5.450 14.450 1.00 80.00 113 LEU A C 1
ATOM 854 O O . LEU A 1 113 ? -25.242 5.620 15.512 1.00 80.00 113 LEU A O 1
ATOM 858 N N . LYS A 1 114 ? -24.042 4.287 14.168 1.00 84.56 114 LYS A N 1
ATOM 859 C CA . LYS A 1 114 ? -24.050 3.137 15.092 1.00 84.56 114 LYS A CA 1
ATOM 860 C C . LYS A 1 114 ? -23.217 3.420 16.345 1.00 84.56 114 LYS A C 1
ATOM 862 O O . LYS A 1 114 ? -23.608 3.023 17.439 1.00 84.56 114 LYS A O 1
ATOM 867 N N . ILE A 1 115 ? -22.107 4.144 16.196 1.00 84.12 115 ILE A N 1
ATOM 868 C CA . ILE A 1 115 ? -21.224 4.516 17.310 1.00 84.12 115 ILE A CA 1
ATOM 869 C C . ILE A 1 115 ? -21.945 5.489 18.256 1.00 84.12 115 ILE A C 1
ATOM 871 O O . ILE A 1 115 ? -21.968 5.268 19.467 1.00 84.12 115 ILE A O 1
ATOM 875 N N . TRP A 1 116 ? -22.608 6.513 17.711 1.00 88.00 116 TRP A N 1
ATOM 876 C CA . TRP A 1 116 ? -23.372 7.481 18.506 1.00 88.00 116 TRP A CA 1
ATOM 877 C C . TRP A 1 116 ? -24.565 6.852 19.241 1.00 88.00 116 TRP A C 1
ATOM 879 O O . TRP A 1 116 ? -24.840 7.231 20.380 1.00 88.00 116 TRP A O 1
ATOM 889 N N . LEU A 1 117 ? -25.229 5.850 18.651 1.00 91.38 117 LEU A N 1
ATOM 890 C CA . LEU A 1 117 ? -26.311 5.109 19.315 1.00 91.38 117 LEU A CA 1
ATOM 891 C C . LEU A 1 117 ? -25.820 4.344 20.553 1.00 91.38 117 LEU A C 1
ATOM 893 O O . LEU A 1 117 ? -26.467 4.390 21.599 1.00 91.38 117 LEU A O 1
ATOM 897 N N . ILE A 1 118 ? -24.663 3.684 20.466 1.00 89.44 118 ILE A N 1
ATOM 898 C CA . ILE A 1 118 ? -24.088 2.926 21.589 1.00 89.44 118 ILE A CA 1
ATOM 899 C C . ILE A 1 118 ? -23.676 3.870 22.724 1.00 89.44 118 ILE A C 1
ATOM 901 O O . ILE A 1 118 ? -24.017 3.628 23.882 1.00 89.44 118 ILE A O 1
ATOM 905 N N . ILE A 1 119 ? -22.997 4.976 22.400 1.00 91.81 119 ILE A N 1
ATOM 906 C CA . ILE A 1 119 ? -22.590 5.982 23.393 1.00 91.81 119 ILE A CA 1
ATOM 907 C C . ILE A 1 119 ? -23.824 6.574 24.091 1.00 91.81 119 ILE A C 1
ATOM 909 O O . ILE A 1 119 ? -23.842 6.685 25.318 1.00 91.81 119 ILE A O 1
ATOM 913 N N . GLY A 1 120 ? -24.882 6.883 23.336 1.00 94.81 120 GLY A N 1
ATOM 914 C CA . GLY A 1 120 ? -26.143 7.382 23.885 1.00 94.81 120 GLY A CA 1
ATOM 915 C C . GLY A 1 120 ? -26.797 6.409 24.870 1.00 94.81 120 GLY A C 1
ATOM 916 O O . GLY A 1 120 ? -27.165 6.811 25.974 1.00 94.81 120 GLY A O 1
ATOM 917 N N . LEU A 1 121 ? -26.886 5.120 24.523 1.00 95.62 121 LEU A N 1
ATOM 918 C CA . LEU A 1 121 ? -27.458 4.093 25.405 1.00 95.62 121 LEU A CA 1
ATOM 919 C C . LEU A 1 121 ? -26.658 3.922 26.704 1.00 95.62 121 LEU A C 1
ATOM 921 O O . LEU A 1 121 ? -27.250 3.766 27.774 1.00 95.62 121 LEU A O 1
ATOM 925 N N . CYS A 1 122 ? -25.328 4.007 26.636 1.00 96.06 122 CYS A N 1
ATOM 926 C CA . CYS A 1 122 ? -24.465 3.968 27.817 1.00 96.06 122 CYS A CA 1
ATOM 927 C C . CYS A 1 122 ? -24.673 5.184 28.730 1.00 96.06 122 CYS A C 1
ATOM 929 O O . CYS A 1 122 ? -24.732 5.041 29.948 1.00 96.06 122 CYS A O 1
ATOM 931 N N . ILE A 1 123 ? -24.829 6.385 28.170 1.00 96.81 123 ILE A N 1
ATOM 932 C CA . ILE A 1 123 ? -25.084 7.591 28.971 1.00 96.81 123 ILE A CA 1
ATOM 933 C C . ILE A 1 123 ? -26.449 7.498 29.660 1.00 96.81 123 ILE A C 1
ATOM 935 O O . ILE A 1 123 ? -26.556 7.768 30.857 1.00 96.81 123 ILE A O 1
ATOM 939 N N . VAL A 1 124 ? -27.485 7.064 28.937 1.00 97.12 124 VAL A N 1
ATOM 940 C CA .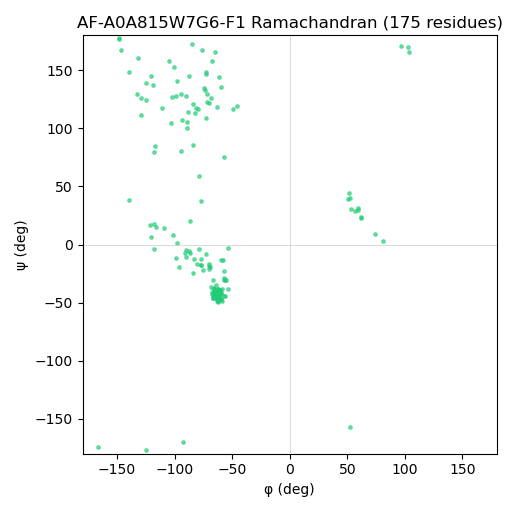 VAL A 1 124 ? -28.833 6.893 29.498 1.00 97.12 124 VAL A CA 1
ATOM 941 C C . VAL A 1 124 ? -28.832 5.854 30.621 1.00 97.12 124 VAL A C 1
ATOM 943 O O . VAL A 1 124 ? -29.419 6.101 31.675 1.00 97.12 124 VAL A O 1
ATOM 946 N N . SER A 1 125 ? -28.136 4.726 30.453 1.00 96.62 125 SER A N 1
ATOM 947 C CA . SER A 1 125 ? -28.051 3.704 31.502 1.00 96.62 125 SER A CA 1
ATOM 948 C C . SER A 1 125 ? -27.313 4.211 32.745 1.00 96.62 125 SER A C 1
ATOM 950 O O . SER A 1 125 ? -27.786 3.986 33.859 1.00 96.62 125 SER A O 1
ATOM 952 N N . ILE A 1 126 ? -26.228 4.977 32.581 1.00 97.19 126 ILE A N 1
ATOM 953 C CA . ILE A 1 126 ? -25.512 5.615 33.696 1.00 97.19 126 ILE A CA 1
ATOM 954 C C . ILE A 1 126 ? -26.420 6.608 34.428 1.00 97.19 126 ILE A C 1
ATOM 956 O O . ILE A 1 126 ? -26.484 6.575 35.656 1.00 97.19 126 ILE A O 1
ATOM 960 N N . ILE A 1 127 ? -27.166 7.451 33.707 1.00 97.19 127 ILE A N 1
ATOM 961 C CA . ILE A 1 127 ? -28.104 8.409 34.313 1.00 97.19 127 ILE A CA 1
ATOM 962 C C . ILE A 1 127 ? -29.185 7.675 35.115 1.00 97.19 127 ILE A C 1
ATOM 964 O O . ILE A 1 127 ? -29.487 8.076 36.240 1.00 97.19 127 ILE A O 1
ATOM 968 N N . ILE A 1 128 ? -29.730 6.576 34.584 1.00 97.38 128 ILE A N 1
ATOM 969 C CA . ILE A 1 128 ? -30.713 5.750 35.296 1.00 97.38 128 ILE A CA 1
ATOM 970 C C . ILE A 1 128 ? -30.090 5.157 36.564 1.00 97.38 128 ILE A C 1
ATOM 972 O O . ILE A 1 128 ? -30.681 5.269 37.636 1.00 97.38 128 ILE A O 1
ATOM 976 N N . ILE A 1 129 ? -28.888 4.579 36.484 1.00 97.31 129 ILE A N 1
ATOM 977 C CA . ILE A 1 129 ? -28.192 3.993 37.640 1.00 97.31 129 ILE A CA 1
ATOM 978 C C . ILE A 1 129 ? -27.925 5.055 38.713 1.00 97.31 129 ILE A C 1
ATOM 980 O O . ILE A 1 129 ? -28.237 4.840 39.885 1.00 97.31 129 ILE A O 1
ATOM 984 N N . VAL A 1 130 ? -27.408 6.223 38.326 1.00 97.31 130 VAL A N 1
ATOM 985 C CA . VAL A 1 130 ? -27.166 7.346 39.242 1.00 97.31 130 VAL A CA 1
ATOM 986 C C . VAL A 1 130 ? -28.476 7.833 39.862 1.00 97.31 130 VAL A C 1
ATOM 988 O O . VAL A 1 130 ? -28.537 8.046 41.073 1.00 97.31 130 VAL A O 1
ATOM 991 N N . GLY A 1 131 ? -29.551 7.934 39.077 1.00 97.25 131 GLY A N 1
ATOM 992 C CA . GLY A 1 131 ? -30.889 8.270 39.566 1.00 97.25 131 GLY A CA 1
ATOM 993 C C . GLY A 1 131 ? -31.439 7.241 40.562 1.00 97.25 131 GLY A C 1
ATOM 994 O O . GLY A 1 131 ? -32.018 7.609 41.589 1.00 97.25 131 GLY A O 1
ATOM 995 N N . LEU A 1 132 ? -31.209 5.946 40.325 1.00 96.88 132 LEU A N 1
ATOM 996 C CA . LEU A 1 132 ? -31.581 4.869 41.247 1.00 96.88 132 LEU A CA 1
ATOM 997 C C . LEU A 1 132 ? -30.781 4.946 42.553 1.00 96.88 132 LEU A C 1
ATOM 999 O O . LEU A 1 132 ? -31.359 4.833 43.633 1.00 96.88 132 LEU A O 1
ATOM 1003 N N . ILE A 1 133 ? -29.475 5.202 42.484 1.00 96.75 133 ILE A N 1
ATOM 1004 C CA . ILE A 1 133 ? -28.631 5.399 43.671 1.00 96.75 133 ILE A CA 1
ATOM 1005 C C . ILE A 1 133 ? -29.090 6.632 44.456 1.00 96.75 133 ILE A C 1
ATOM 1007 O O . ILE A 1 133 ? -29.253 6.564 45.676 1.00 96.75 133 ILE A O 1
ATOM 1011 N N . TYR A 1 134 ? -29.353 7.748 43.775 1.00 97.06 134 TYR A N 1
ATOM 1012 C CA . TYR A 1 134 ? -29.806 8.979 44.413 1.00 97.06 134 TYR A CA 1
ATOM 1013 C C . TYR A 1 134 ? -31.179 8.811 45.070 1.00 97.06 134 TYR A C 1
ATOM 1015 O O . TYR A 1 134 ? -31.357 9.194 46.225 1.00 97.06 134 TYR A O 1
ATOM 1023 N N . SER A 1 135 ? -32.140 8.190 44.383 1.00 94.19 135 SER A N 1
ATOM 1024 C CA . SER A 1 135 ? -33.472 7.925 44.942 1.00 94.19 135 SER A CA 1
ATOM 1025 C C . SER A 1 135 ? -33.413 6.973 46.140 1.00 94.19 135 SER A C 1
ATOM 1027 O O . SER A 1 135 ? -34.054 7.241 47.158 1.00 94.19 135 SER A O 1
ATOM 1029 N N . ARG A 1 136 ? -32.576 5.926 46.085 1.00 93.94 136 ARG A N 1
ATOM 1030 C CA . ARG A 1 136 ? -32.286 5.041 47.228 1.00 93.94 136 ARG A CA 1
ATOM 1031 C C . ARG A 1 136 ? -31.693 5.823 48.400 1.00 93.94 136 ARG A C 1
ATOM 1033 O O . ARG A 1 136 ? -32.168 5.668 49.525 1.00 93.94 136 ARG A O 1
ATOM 1040 N N . LYS A 1 137 ? -30.708 6.692 48.145 1.00 93.94 137 LYS A N 1
ATOM 1041 C CA . LYS A 1 137 ? -30.057 7.523 49.171 1.00 93.94 137 LYS A CA 1
ATOM 1042 C C . LYS A 1 137 ? -31.030 8.527 49.791 1.00 93.94 137 LYS A C 1
ATOM 1044 O O . LYS A 1 137 ? -31.097 8.632 51.011 1.00 93.94 137 LYS A O 1
ATOM 1049 N N . LYS A 1 138 ? -31.840 9.205 48.975 1.00 94.12 138 LYS A N 1
ATOM 1050 C CA . LYS A 1 138 ? -32.861 10.159 49.431 1.00 94.12 138 LYS A CA 1
ATOM 1051 C C . LYS A 1 138 ? -33.934 9.475 50.278 1.00 94.12 138 LYS A C 1
ATOM 1053 O O . LYS A 1 138 ? -34.324 9.996 51.321 1.00 94.12 138 LYS A O 1
ATOM 1058 N N . LEU A 1 139 ? -34.379 8.288 49.866 1.00 90.06 139 LEU A N 1
ATOM 1059 C CA . LEU A 1 139 ? -35.325 7.490 50.641 1.00 90.06 139 LEU A CA 1
ATOM 1060 C C . LEU A 1 139 ? -34.715 7.031 51.971 1.00 90.06 139 LEU A C 1
ATOM 1062 O O . LEU A 1 139 ? -35.391 7.077 52.997 1.00 90.06 139 LEU A O 1
ATOM 1066 N N . PHE A 1 140 ? -33.446 6.617 51.970 1.00 91.44 140 PHE A N 1
ATOM 1067 C CA . PHE A 1 140 ? -32.727 6.245 53.187 1.00 91.44 140 PHE A CA 1
ATOM 1068 C C . PHE A 1 140 ? -32.623 7.424 54.160 1.00 91.44 140 PHE A C 1
ATOM 1070 O O . PHE A 1 140 ? -33.006 7.284 55.319 1.00 91.44 140 PHE A O 1
ATOM 1077 N N . GLN A 1 141 ? -32.230 8.600 53.670 1.00 92.06 141 GLN A N 1
ATOM 1078 C CA . GLN A 1 141 ? -32.119 9.814 54.477 1.00 92.06 141 GLN A CA 1
ATOM 1079 C C . GLN A 1 141 ? -33.473 10.237 55.071 1.00 92.06 141 GLN A C 1
ATOM 1081 O O . GLN A 1 141 ? -33.566 10.564 56.251 1.00 92.06 141 GLN A O 1
ATOM 1086 N N . SER A 1 142 ? -34.557 10.154 54.291 1.00 90.69 142 SER A N 1
ATOM 1087 C CA . SER A 1 142 ? -35.910 10.432 54.796 1.00 90.69 142 SER A CA 1
ATOM 1088 C C . SER A 1 142 ? -36.368 9.413 55.852 1.00 90.69 142 SER A C 1
ATOM 1090 O O . SER A 1 142 ? -37.002 9.781 56.843 1.00 90.69 142 SER A O 1
ATOM 1092 N N . ARG A 1 143 ? -36.026 8.127 55.686 1.00 89.88 143 ARG A N 1
ATOM 1093 C CA . ARG A 1 143 ? -36.305 7.081 56.688 1.00 89.88 143 ARG A CA 1
ATOM 1094 C C . ARG A 1 143 ? -35.520 7.300 57.978 1.00 89.88 143 ARG A C 1
ATOM 1096 O O . ARG A 1 143 ? -36.052 7.052 59.054 1.00 89.88 143 ARG A O 1
ATOM 1103 N N . GLU A 1 144 ? -34.275 7.746 57.872 1.00 91.44 144 GLU A N 1
ATOM 1104 C CA . GLU A 1 144 ? -33.420 8.059 59.016 1.00 91.44 144 GLU A CA 1
ATOM 1105 C C . GLU A 1 144 ? -33.964 9.245 59.816 1.00 91.44 144 GLU A C 1
ATOM 1107 O O . GLU A 1 144 ? -34.147 9.124 61.023 1.00 91.44 144 GLU A O 1
ATOM 1112 N N . GLN A 1 145 ? -34.371 10.328 59.145 1.00 91.00 145 GLN A N 1
AT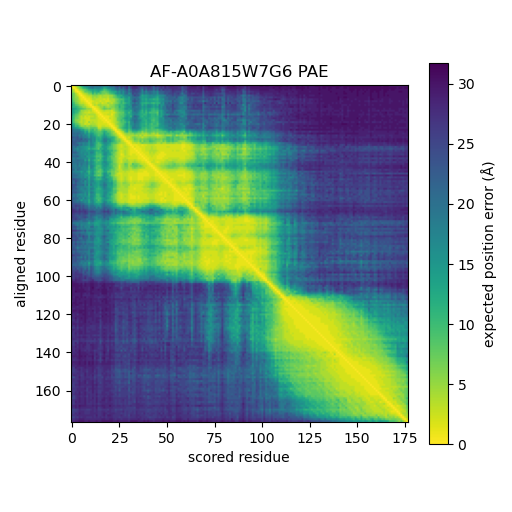OM 1113 C CA . GLN A 1 145 ? -35.043 11.455 59.802 1.00 91.00 145 GLN A CA 1
ATOM 1114 C C . GLN A 1 145 ? -36.297 11.017 60.573 1.00 91.00 145 GLN A C 1
ATOM 1116 O O . GLN A 1 145 ? -36.488 11.414 61.721 1.00 91.00 145 GLN A O 1
ATOM 1121 N N . ARG A 1 146 ? -37.134 10.154 59.979 1.00 90.25 146 ARG A N 1
ATOM 1122 C CA . ARG A 1 146 ? -38.321 9.609 60.662 1.00 90.25 146 ARG A CA 1
ATOM 1123 C C . ARG A 1 146 ? -37.962 8.742 61.870 1.00 90.25 146 ARG A C 1
ATOM 1125 O O . ARG A 1 146 ? -38.652 8.830 62.880 1.00 90.25 146 ARG A O 1
ATOM 1132 N N . ARG A 1 147 ? -36.908 7.922 61.785 1.00 91.81 147 ARG A N 1
ATOM 1133 C CA . ARG A 1 147 ? -36.433 7.110 62.921 1.00 91.81 147 ARG A CA 1
ATOM 1134 C C . ARG A 1 147 ? -35.954 7.987 64.074 1.00 91.81 147 ARG A C 1
ATOM 1136 O O . ARG A 1 147 ? -36.462 7.828 65.177 1.00 91.81 147 ARG A O 1
ATOM 1143 N N . ASN A 1 148 ? -35.116 8.983 63.791 1.00 93.31 148 ASN A N 1
ATOM 1144 C CA . ASN A 1 148 ? -34.599 9.903 64.807 1.00 93.31 148 ASN A CA 1
ATOM 1145 C C . ASN A 1 148 ? -35.724 10.657 65.537 1.00 93.31 148 ASN A C 1
ATOM 1147 O O . ASN A 1 148 ? -35.659 10.830 66.751 1.00 93.31 148 ASN A O 1
ATOM 1151 N N . LEU A 1 149 ? -36.784 11.063 64.825 1.00 93.94 149 LEU A N 1
ATOM 1152 C CA . LEU A 1 149 ? -37.964 11.688 65.437 1.00 93.94 149 LEU A CA 1
ATOM 1153 C C . LEU A 1 149 ? -38.714 10.734 66.381 1.00 93.94 149 LEU A C 1
ATOM 1155 O O . LEU A 1 149 ? -39.102 11.137 67.476 1.00 93.94 149 LEU A O 1
ATOM 1159 N N . ILE A 1 150 ? -38.911 9.474 65.978 1.00 93.44 150 ILE A N 1
ATOM 1160 C CA . ILE A 1 150 ? -39.577 8.459 66.811 1.00 93.44 150 ILE A CA 1
ATOM 1161 C C . ILE A 1 150 ? -38.742 8.148 68.057 1.00 93.44 150 ILE A C 1
ATOM 1163 O O . ILE A 1 150 ? -39.297 8.017 69.149 1.00 93.44 150 ILE A O 1
ATOM 1167 N N . ASP A 1 151 ? -37.424 8.035 67.908 1.00 94.44 151 ASP A N 1
ATOM 1168 C CA . ASP A 1 151 ? -36.520 7.740 69.019 1.00 94.44 151 ASP A CA 1
ATOM 1169 C C . ASP A 1 151 ? -36.457 8.908 70.010 1.00 94.44 151 ASP A C 1
ATOM 1171 O O . ASP A 1 151 ? -36.564 8.690 71.218 1.00 94.44 151 ASP A O 1
ATOM 1175 N N . ASN A 1 152 ? -36.417 10.149 69.512 1.00 95.06 152 ASN A N 1
ATOM 1176 C CA . ASN A 1 152 ? -36.531 11.351 70.338 1.00 95.06 152 ASN A CA 1
ATOM 1177 C C . ASN A 1 152 ? -37.861 11.372 71.115 1.00 95.06 152 ASN A C 1
ATOM 1179 O O . ASN A 1 152 ? -37.862 11.509 72.338 1.00 95.06 152 ASN A O 1
ATOM 1183 N N . TYR A 1 153 ? -38.988 11.124 70.437 1.00 94.81 153 TYR A N 1
ATOM 1184 C CA . TYR A 1 153 ? -40.301 11.047 71.084 1.00 94.81 153 TYR A CA 1
ATOM 1185 C C . TYR A 1 153 ? -40.350 9.986 72.200 1.00 94.81 153 TYR A C 1
ATOM 1187 O O . TYR A 1 153 ? -40.859 10.253 73.290 1.00 94.81 153 TYR A O 1
ATOM 1195 N N . LYS A 1 154 ? -39.792 8.790 71.963 1.00 96.31 154 LYS A N 1
ATOM 1196 C CA . LYS A 1 154 ? -39.710 7.728 72.981 1.00 96.31 154 LYS A CA 1
ATOM 1197 C C . LYS A 1 154 ? -38.833 8.129 74.168 1.00 96.31 154 LYS A C 1
ATOM 1199 O O . LYS A 1 154 ? -39.205 7.823 75.298 1.00 96.31 154 LYS A O 1
ATOM 1204 N N . SER A 1 155 ? -37.700 8.787 73.922 1.00 94.12 155 SER A N 1
ATOM 1205 C CA . SER A 1 155 ? -36.793 9.260 74.975 1.00 94.12 155 SER A CA 1
ATOM 1206 C C . SER A 1 155 ? -37.474 10.288 75.876 1.00 94.12 155 SER A C 1
ATOM 1208 O O . SER A 1 155 ? -37.504 10.108 77.090 1.00 94.12 155 SER A O 1
ATOM 1210 N N . ASN A 1 156 ? -38.119 11.299 75.284 1.00 92.88 156 ASN A N 1
ATOM 1211 C CA . ASN A 1 156 ? -38.839 12.325 76.042 1.00 92.88 156 ASN A CA 1
ATOM 1212 C C . ASN A 1 156 ? -39.971 11.718 76.874 1.00 92.88 156 ASN A C 1
ATOM 1214 O O . ASN A 1 156 ? -40.183 12.107 78.018 1.00 92.88 156 ASN A O 1
ATOM 1218 N N . ARG A 1 157 ? -40.690 10.729 76.326 1.00 93.94 157 ARG A N 1
ATOM 1219 C CA . ARG A 1 157 ? -41.744 10.034 77.071 1.00 93.94 157 ARG A CA 1
ATOM 1220 C C . ARG A 1 157 ? -41.197 9.271 78.281 1.00 93.94 157 ARG A C 1
ATOM 1222 O O . ARG A 1 157 ? -41.835 9.297 79.326 1.00 93.94 157 ARG A O 1
ATOM 1229 N N . LYS A 1 158 ? -40.049 8.595 78.151 1.00 94.31 158 LYS A N 1
ATOM 1230 C CA . LYS A 1 158 ? -39.407 7.900 79.281 1.00 94.31 158 LYS A CA 1
ATOM 1231 C C . LYS A 1 158 ? -39.006 8.881 80.377 1.00 94.31 158 LYS A C 1
ATOM 1233 O O . LYS A 1 158 ? -39.395 8.678 81.517 1.00 94.31 158 LYS A O 1
ATOM 1238 N N . GLN A 1 159 ? -38.338 9.970 80.005 1.00 91.94 159 GLN A N 1
ATOM 1239 C CA . GLN A 1 159 ? -37.894 10.986 80.956 1.00 91.94 159 GLN A CA 1
ATOM 1240 C C . GLN A 1 159 ? -39.071 11.667 81.665 1.00 91.94 159 GLN A C 1
ATOM 1242 O O . GLN A 1 159 ? -39.039 11.861 82.873 1.00 91.94 159 GLN A O 1
ATOM 1247 N N . ASN A 1 160 ? -40.157 11.964 80.947 1.00 89.69 160 ASN A N 1
ATOM 1248 C CA . ASN A 1 160 ? -41.367 12.497 81.574 1.00 89.69 160 ASN A CA 1
ATOM 1249 C C . ASN A 1 160 ? -41.994 11.504 82.562 1.00 89.69 160 ASN A C 1
ATOM 1251 O O . ASN A 1 160 ? -42.445 11.923 83.621 1.00 89.69 160 ASN A O 1
ATOM 1255 N N . ASN A 1 161 ? -42.019 10.207 82.241 1.00 90.06 161 ASN A N 1
ATOM 1256 C CA . ASN A 1 161 ? -42.525 9.192 83.166 1.00 90.06 161 ASN A CA 1
ATOM 1257 C C . ASN A 1 161 ? -41.651 9.075 84.427 1.00 90.06 161 ASN A C 1
ATOM 1259 O O . ASN A 1 161 ? -42.202 9.009 85.519 1.00 90.06 161 ASN A O 1
ATOM 1263 N N . GLU A 1 162 ? -40.323 9.092 84.284 1.00 89.88 162 GLU A N 1
ATOM 1264 C CA . GLU A 1 162 ? -39.377 9.082 85.413 1.00 89.88 162 GLU A CA 1
ATOM 1265 C C . GLU A 1 162 ? -39.539 10.331 86.295 1.00 89.88 162 GLU A C 1
ATOM 1267 O O . GLU A 1 162 ? -39.559 10.228 87.521 1.00 89.88 162 GLU A O 1
ATOM 1272 N N . ASN A 1 163 ? -39.739 11.504 85.684 1.00 86.19 163 ASN A N 1
ATOM 1273 C CA . ASN A 1 163 ? -40.000 12.745 86.415 1.00 86.19 163 ASN A CA 1
ATOM 1274 C C . ASN A 1 163 ? -41.312 12.665 87.213 1.00 86.19 163 ASN A C 1
ATOM 1276 O O . ASN A 1 163 ? -41.319 12.976 88.400 1.00 86.19 163 ASN A O 1
ATOM 1280 N N . ILE A 1 164 ? -42.401 12.179 86.599 1.00 86.69 164 ILE A N 1
ATOM 1281 C CA . ILE A 1 164 ? -43.697 11.995 87.279 1.00 86.69 164 ILE A CA 1
ATOM 1282 C C . ILE A 1 164 ? -43.563 11.032 88.468 1.00 86.69 164 ILE A C 1
ATOM 1284 O O . ILE A 1 164 ? -44.122 11.285 89.536 1.00 86.69 164 ILE A O 1
ATOM 1288 N N . GLU A 1 165 ? -42.813 9.940 88.303 1.00 85.19 165 GLU A N 1
ATOM 1289 C CA . GLU A 1 165 ? -42.539 8.991 89.383 1.00 85.19 165 GLU A CA 1
ATOM 1290 C C . GLU A 1 165 ? -41.762 9.667 90.527 1.00 85.19 165 GLU A C 1
ATOM 1292 O O . GLU A 1 165 ? -42.170 9.569 91.686 1.00 85.19 165 GLU A O 1
ATOM 1297 N N . SER A 1 166 ? -40.727 10.454 90.214 1.00 80.00 166 SER A N 1
ATOM 1298 C CA . SER A 1 166 ? -39.945 11.196 91.213 1.00 80.00 166 SER A CA 1
ATOM 1299 C C . SER A 1 166 ? -40.761 12.255 91.971 1.00 80.00 166 SER A C 1
ATOM 1301 O O . SER A 1 166 ? -40.669 12.342 93.200 1.00 80.00 166 SER A O 1
ATOM 1303 N N . ASP A 1 167 ? -41.634 12.988 91.275 1.00 84.69 167 ASP A N 1
ATOM 1304 C CA . ASP A 1 167 ? -42.513 13.991 91.878 1.00 84.69 167 ASP A CA 1
ATOM 1305 C C . ASP A 1 167 ? -43.521 13.324 92.819 1.00 84.69 167 ASP A C 1
ATOM 1307 O O . ASP A 1 167 ? -43.728 13.786 93.943 1.00 84.69 167 ASP A O 1
ATOM 1311 N N . SER A 1 168 ? -44.097 12.188 92.412 1.00 80.75 168 SER A N 1
ATOM 1312 C CA . SER A 1 168 ? -45.053 11.447 93.240 1.00 80.75 168 SER A CA 1
ATOM 1313 C C . SER A 1 168 ? -44.439 10.937 94.553 1.00 80.75 168 SER A C 1
ATOM 1315 O O . SER A 1 168 ? -45.073 11.031 95.607 1.00 80.75 168 SER A O 1
ATOM 1317 N N . ILE A 1 169 ? -43.178 10.491 94.522 1.00 82.38 169 ILE A N 1
ATOM 1318 C CA . ILE A 1 169 ? -42.421 10.076 95.712 1.00 82.38 169 ILE A CA 1
ATOM 1319 C C . ILE A 1 169 ? -42.132 11.281 96.619 1.00 82.38 169 ILE A C 1
ATOM 1321 O O . ILE A 1 169 ? -42.290 11.186 97.838 1.00 82.38 169 ILE A O 1
ATOM 1325 N N . SER A 1 170 ? -41.751 12.428 96.044 1.00 79.12 170 SER A N 1
ATOM 1326 C CA . SER A 1 170 ? -41.465 13.650 96.809 1.00 79.12 170 SER A CA 1
ATOM 1327 C C . SER A 1 170 ? -42.689 14.162 97.586 1.00 79.12 170 SER A C 1
ATOM 1329 O O . SER A 1 170 ? -42.578 14.518 98.761 1.00 79.12 170 SER A O 1
ATOM 1331 N N . VAL A 1 171 ? -43.877 14.108 96.970 1.00 79.31 171 VAL A N 1
ATOM 1332 C CA . VAL A 1 171 ? -45.147 14.496 97.600 1.00 79.31 171 VAL A CA 1
ATOM 1333 C C . VAL A 1 171 ? -45.507 13.532 98.729 1.00 79.31 171 VAL A C 1
ATOM 1335 O O . VAL A 1 171 ? -45.860 13.985 99.819 1.00 79.31 171 VAL A O 1
ATOM 1338 N N . ALA A 1 172 ? -45.367 12.221 98.509 1.00 77.19 172 ALA A N 1
ATOM 1339 C CA . ALA A 1 172 ? -45.646 11.212 99.530 1.00 77.19 172 ALA A CA 1
ATOM 1340 C C . ALA A 1 172 ? -44.765 11.388 100.780 1.00 77.19 172 ALA A C 1
ATOM 1342 O O . ALA A 1 172 ? -45.271 11.316 101.897 1.00 77.19 172 ALA A O 1
ATOM 1343 N N . LEU A 1 173 ? -43.473 11.691 100.606 1.00 76.44 173 LEU A N 1
ATOM 1344 C CA . LEU A 1 173 ? -42.550 11.932 101.721 1.00 76.44 173 LEU A CA 1
ATOM 1345 C C . LEU A 1 173 ? -42.906 13.195 102.524 1.00 76.44 173 LEU A C 1
ATOM 1347 O O . LEU A 1 173 ? -42.817 13.178 103.751 1.00 76.44 173 LEU A O 1
ATOM 1351 N N . SER A 1 174 ? -43.370 14.264 101.865 1.00 75.00 174 SER A N 1
ATOM 1352 C CA . SER A 1 174 ? -43.759 15.514 102.543 1.00 75.00 174 SER A CA 1
ATOM 1353 C C . SER A 1 174 ? -45.022 15.408 103.412 1.00 75.00 174 SER A C 1
ATOM 1355 O O . SER A 1 174 ? -45.231 16.246 104.282 1.00 75.00 174 SER A O 1
ATOM 1357 N N . GLN A 1 175 ? -45.866 14.390 103.201 1.00 72.75 175 GLN A N 1
ATOM 1358 C CA . GLN A 1 175 ? -47.092 14.169 103.985 1.00 72.75 175 GLN A CA 1
ATOM 1359 C C . GLN A 1 175 ? -46.872 13.266 105.211 1.00 72.75 175 GLN A C 1
ATOM 1361 O O . GLN A 1 175 ? -47.781 13.097 106.020 1.00 72.75 175 GLN A O 1
ATOM 1366 N N . THR A 1 176 ? -45.681 12.674 105.346 1.00 62.75 176 THR A N 1
ATOM 1367 C CA . THR A 1 176 ? -45.324 11.748 106.438 1.00 62.75 176 THR A CA 1
ATOM 1368 C C . THR A 1 176 ? -44.475 12.377 107.553 1.00 62.75 176 THR A C 1
ATOM 1370 O O . THR A 1 176 ? -44.015 11.658 108.440 1.00 62.75 176 THR A O 1
ATOM 1373 N N . SER A 1 177 ? -44.284 13.701 107.526 1.00 54.41 177 SER A N 1
ATOM 1374 C CA . SER A 1 177 ? -43.613 14.512 108.559 1.00 54.41 177 SER A CA 1
ATOM 1375 C C . SER A 1 177 ? -44.591 15.463 109.234 1.00 54.41 177 SER A C 1
ATOM 1377 O O . SER A 1 177 ? -44.540 15.575 110.476 1.00 54.41 177 SER A O 1
#

Mean predicted aligned error: 17.28 Å

Solvent-accessible surface area (backbone atoms only — not comparable to full-atom values): 10192 Å² total; per-residue (Å²): 135,88,77,87,83,82,74,60,83,42,73,91,74,59,32,36,64,76,77,39,78,42,46,84,52,42,60,56,91,81,65,22,35,72,81,19,48,63,40,67,78,47,76,82,34,57,49,41,48,20,73,89,48,41,26,39,66,78,30,20,75,38,37,44,88,42,100,63,62,65,33,30,82,78,20,47,69,54,96,34,35,38,46,47,41,89,53,31,34,65,62,34,16,76,39,74,35,87,82,34,79,86,59,57,85,75,66,72,84,79,48,67,69,62,55,53,52,53,54,51,53,53,52,52,51,49,52,50,51,52,49,51,52,49,51,52,49,52,51,49,53,54,52,47,55,53,49,55,52,54,52,49,54,54,50,54,52,52,54,52,51,54,49,53,53,52,52,54,52,54,54,57,58,69,74,75,115

Nearest PDB structures (foldseek):
  3krk-assembly1_A  TM=9.240E-01  e=1.822E-03  Mus musculus
  3mdl-assembly1_A  TM=9.228E-01  e=1.822E-03  Mus musculus
  5jvy-assembly1_A  TM=9.231E-01  e=2.234E-03  Mus musculus
  4cox-assembly1_A  TM=9.092E-01  e=2.087E-03  Mus musculus
  3tzi-assembly1_B  TM=9.190E-01  e=2.739E-03  Mus musculus

pLDDT: mean 82.3, std 11.31, range [38.78, 97.38]

Sequence (177 aa):
GNTPSFKCDCGDSGWFGEFCHMTKYPCPADRCMNDGQCKAVGRDNFTCNCIKTGYQGVFCEQGCHNTNDPCQNAGSCIDNQCLCNSLTKGDFCEIIDDRNPANNQIQKDNNPLKIWLIIGLCIVSIIIIVGLIYSRKKLFQSREQRRNLIDNYKSNRKQNNENIESDSISVALSQTS

Secondary structure (DSSP, 8-state):
--PPPP----TTSSEESTTS-EESSS--TTSSSTT-EEEE-SSS-EEEE-TTTT-BSTTS-B-TTSSS----TTPEEETTEEE--TTEESTTS-EE-TT-GGGGGG-----HHHHHHHHHHHHHHHHHHHHHHHHHHHHHHHHHHHHHHHHHHHHHHHHHHHHHHHHHHHHHHHT--

Radius of gyration: 50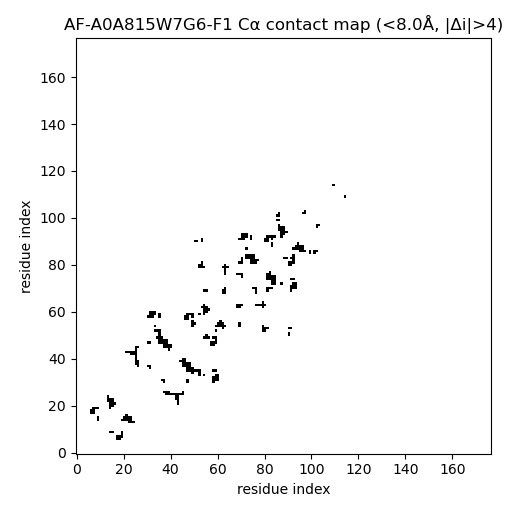.62 Å; Cα contacts (8 Å, |Δi|>4): 197; chains: 1; bounding box: 110×35×146 Å

InterPro domains:
  IPR000742 EGF-like domain [PS50026] (23-61)
  IPR000742 EGF-like domain [SM00181] (26-61)
  IPR000742 EGF-like domain [SM00181] (63-94)
  IPR050906 Notch signaling pathway [PTHR24044] (5-154)

Foldseek 3Di:
DDDDQDADDLPPQQFDDRPSPAHQDLDDPQQAPQPWDWDDPDRNHIATHCQPRLADDRRSPHACVPPDRLAPPPFDDDPSFTHEDQQADGRRRPGGPPPRPVVVPPPPPPPVVVVVVVVVVVVVVVVVVVVVVVVVVVVVVVVVVVVVVVVVVVVVVVVVVVVVVVVVVVVVVVVVD

Organism: NCBI:txid392033